Protein 2EUC (pdb70)

Nearest PDB structures (foldseek):
  2euc-assembly1_B  TM=1.002E+00  e=3.650E-16  Bacillus subtilis
  2euc-assembly1_B  TM=1.002E+00  e=3.650E-16  Bacillus subtilis

CATH classification: 1.10.8.570

Radius of gyration: 16.98 Å; Cα contacts (8 Å, |Δi|>4): 224; chains: 2; bounding box: 41×41×43 Å

Solvent-accessible surface area: 11022 Å² total

B-factor: mean 52.64, std 18.6, range [17.29, 200.0]

InterPro domains:
  IPR021579 Protein of unknown function DUF3212 [PF11486] (1-120)
  IPR038074 YfmB domain superfamily [G3DSA:1.10.8.570] (1-113)
  IPR038074 YfmB domain superfamily [SSF140688] (1-113)

Secondary structure (DSSP, 8-state):
----HHHHHHHHHHHHHHHHHHHHHBSS---HHHHHHHHHHTT---HHHHHHH---S--SS-SSSHHHHHHHHHHHHHGGG-----HHHHHHHHHHT----PPP-/----HHHHHHHHHHHHHHHHHHHHHBSS---HHHHHHHHHHTT---HHHHHHH---S--SS-SSSHHHHHHHHHHHHHGGG-----HHHHHHHHHHT----PPP-

Sequence (210 aa):
QYFSPEQQYNAWIVSDLVKQIFHKRAGCSPGIHELAVFAEEHFHIDIDFVFSIINIGDIEFALTDEIEKKLSGYLSTLLPYVTADFETSKANAHAFLSAAYHLFVQYFSPEQQYNAWIVSDLVKQIFHKRAGCSPGIHELAVFAEEHFHIDIDFVFSIINIGDIEFALTDEIEKKLSGYLSTLLPYVTADFETSKANAHAFLSAAYHLFV

Structure (mmCIF, N/CA/C/O backbone):
data_2EUC
#
_entry.id   2EUC
#
_cell.length_a   67.543
_cell.length_b   67.637
_cell.length_c   78.015
_cell.angle_alpha   90.00
_cell.angle_beta   90.00
_cell.angle_gamma   90.00
#
_symmetry.space_group_name_H-M   'P 21 21 21'
#
loop_
_entity.id
_entity.type
_entity.pdbx_description
1 polymer 'Hypothetical protein yfmB'
2 water water
#
loop_
_atom_site.group_PDB
_a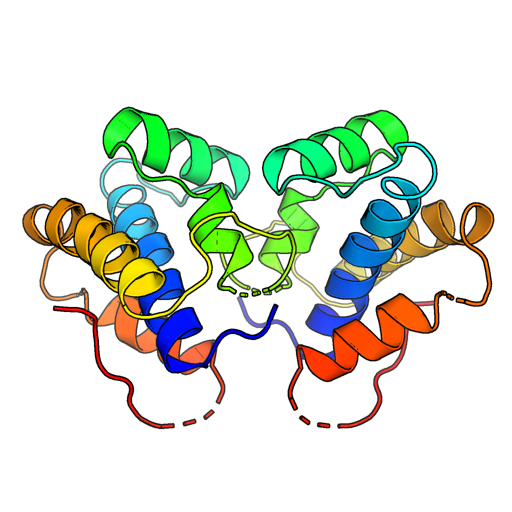tom_site.id
_atom_site.type_symbol
_atom_site.label_atom_id
_atom_site.label_alt_id
_atom_site.label_comp_id
_atom_site.label_asym_id
_atom_site.label_entity_id
_atom_site.label_seq_id
_atom_site.pdbx_PDB_ins_code
_atom_site.Cartn_x
_atom_site.Cartn_y
_atom_site.Cartn_z
_atom_site.occupancy
_atom_site.B_iso_or_equiv
_atom_site.auth_seq_id
_atom_site.auth_comp_id
_atom_site.auth_asym_id
_atom_site.auth_atom_id
_atom_site.pdbx_PDB_model_num
ATOM 9 N N . GLN A 1 2 ? 41.927 58.006 21.211 1.00 50.72 2 GLN A N 1
ATOM 10 C CA . GLN A 1 2 ? 41.090 58.059 20.016 1.00 49.88 2 GLN A CA 1
ATOM 11 C C . GLN A 1 2 ? 39.608 58.002 20.368 1.00 47.42 2 GLN A C 1
ATOM 12 O O . GLN A 1 2 ? 39.218 57.348 21.329 1.00 48.18 2 GLN A O 1
ATOM 18 N N . TYR A 1 3 ? 38.790 58.701 19.590 1.00 42.53 3 TYR A N 1
ATOM 19 C CA . TYR A 1 3 ? 37.352 58.733 19.827 1.00 37.90 3 TYR A CA 1
ATOM 20 C C . TYR A 1 3 ? 36.597 57.589 19.166 1.00 38.26 3 TYR A C 1
ATOM 21 O O . TYR A 1 3 ? 36.800 57.295 17.988 1.00 37.64 3 TYR A O 1
ATOM 30 N N . PHE A 1 4 ? 35.693 56.972 19.922 1.00 36.56 4 PHE A N 1
ATOM 31 C CA . PHE A 1 4 ? 34.876 55.891 19.395 1.00 36.93 4 PHE A CA 1
ATOM 32 C C . PHE A 1 4 ? 33.419 56.116 19.739 1.00 38.06 4 PHE A C 1
ATOM 33 O O . PHE A 1 4 ? 33.046 56.189 20.913 1.00 37.98 4 PHE A O 1
ATOM 41 N N . SER A 1 5 ? 32.603 56.228 18.695 1.00 37.49 5 SER A N 1
ATOM 42 C CA . SER A 1 5 ? 31.170 56.465 18.844 1.00 39.13 5 SER A CA 1
ATOM 43 C C . SER A 1 5 ? 30.468 55.397 19.666 1.00 39.78 5 SER A C 1
ATOM 44 O O . SER A 1 5 ? 30.971 54.278 19.793 1.00 41.34 5 SER A O 1
ATOM 47 N N . PRO A 1 6 ? 29.304 55.736 20.251 1.00 38.96 6 PRO A N 1
ATOM 48 C CA . PRO A 1 6 ? 28.573 54.754 21.044 1.00 38.49 6 PRO A CA 1
ATOM 49 C C . PRO A 1 6 ? 28.171 53.569 20.183 1.00 37.05 6 PRO A C 1
ATOM 50 O O . PRO A 1 6 ? 28.133 52.442 20.660 1.00 39.32 6 PRO A O 1
ATOM 54 N N . GLU A 1 7 ? 27.883 53.812 18.914 1.00 37.54 7 GLU A N 1
ATOM 55 C CA . GLU A 1 7 ? 27.487 52.720 18.049 1.00 37.72 7 GLU A CA 1
ATOM 56 C C . GLU A 1 7 ? 28.651 51.755 17.875 1.00 38.22 7 GLU A C 1
ATOM 57 O O . GLU A 1 7 ? 28.452 50.556 17.675 1.00 37.84 7 GLU A O 1
ATOM 63 N N . GLN A 1 8 ? 29.866 52.287 17.970 1.00 37.39 8 GLN A N 1
ATOM 64 C CA . GLN A 1 8 ? 31.072 51.473 17.860 1.00 37.93 8 GLN A CA 1
ATOM 65 C C . GLN A 1 8 ? 31.290 50.710 19.162 1.00 34.76 8 GLN A C 1
ATOM 66 O O . GLN A 1 8 ? 31.708 49.560 19.159 1.00 32.72 8 GLN A O 1
ATOM 72 N N . GLN A 1 9 ? 31.011 51.359 20.279 1.00 34.06 9 GLN A N 1
ATOM 73 C CA . GLN A 1 9 ? 31.187 50.708 21.549 1.00 33.75 9 GLN A CA 1
ATOM 74 C C . GLN A 1 9 ? 30.171 49.589 21.627 1.00 33.41 9 GLN A C 1
ATOM 75 O O . GLN A 1 9 ? 30.456 48.513 22.130 1.00 33.63 9 GLN A O 1
ATOM 81 N N . TYR A 1 10 ? 28.984 49.849 21.098 1.00 33.33 10 TYR A N 1
ATOM 82 C CA . TYR A 1 10 ? 27.893 48.884 21.083 1.00 32.76 10 TYR A CA 1
ATOM 83 C C . TYR A 1 10 ? 28.316 47.585 20.410 1.00 32.75 10 TYR A C 1
ATOM 84 O O . TYR A 1 10 ? 28.414 46.566 21.068 1.00 33.93 10 TYR A O 1
ATOM 93 N N . ASN A 1 11 ? 28.541 47.622 19.101 1.00 33.61 11 ASN A N 1
ATOM 94 C CA . ASN A 1 11 ? 28.959 46.433 18.379 1.00 35.94 11 ASN A CA 1
ATOM 95 C C . ASN A 1 11 ? 30.140 45.744 19.076 1.00 35.62 11 ASN A C 1
ATOM 96 O O . ASN A 1 11 ? 30.162 44.518 19.246 1.00 36.74 11 ASN A O 1
ATOM 101 N N . ALA A 1 12 ? 31.119 46.530 19.494 1.00 33.46 12 ALA A N 1
ATOM 102 C CA . ALA A 1 12 ? 32.265 45.948 20.171 1.00 33.16 12 ALA A CA 1
ATOM 103 C C . ALA A 1 12 ? 31.824 45.191 21.414 1.00 32.43 12 ALA A C 1
ATOM 104 O O . ALA A 1 12 ? 32.331 44.111 21.702 1.00 34.28 12 ALA A O 1
ATOM 106 N N . TRP A 1 13 ? 30.870 45.745 22.147 1.00 30.93 13 TRP A N 1
ATOM 107 C CA . TRP A 1 13 ? 30.395 45.083 23.346 1.00 31.43 13 TRP A CA 1
ATOM 108 C C . TRP A 1 13 ? 29.650 43.790 23.038 1.00 31.00 13 TRP A C 1
ATOM 109 O O . TRP A 1 13 ? 29.731 42.836 23.806 1.00 34.51 13 TRP A O 1
ATOM 120 N N . ILE A 1 14 ? 28.914 43.751 21.934 1.00 29.66 14 ILE A N 1
ATOM 121 C CA . ILE A 1 14 ? 28.185 42.536 21.599 1.00 31.10 14 ILE A CA 1
ATOM 122 C C . ILE A 1 14 ? 29.152 41.374 21.413 1.00 28.94 14 ILE A C 1
ATOM 123 O O . ILE A 1 14 ? 28.955 40.299 21.971 1.00 28.28 14 ILE A O 1
ATOM 128 N N . VAL A 1 15 ? 30.199 41.609 20.630 1.00 28.21 15 VAL A N 1
ATOM 129 C CA . VAL A 1 15 ? 31.206 40.604 20.382 1.00 25.13 15 VAL A CA 1
ATOM 130 C C . VAL A 1 15 ? 31.554 40.007 21.726 1.00 22.20 15 VAL A C 1
ATOM 131 O O . VAL A 1 15 ? 31.350 38.824 21.943 1.00 25.46 15 VAL A O 1
ATOM 135 N N . SER A 1 16 ? 32.029 40.817 22.651 1.00 21.92 16 SER A N 1
ATOM 136 C CA . SER A 1 16 ? 32.368 40.281 23.956 1.00 24.72 16 SER A CA 1
ATOM 137 C C . SER A 1 16 ? 31.264 39.483 24.616 1.00 25.01 16 SER A C 1
ATOM 138 O O . SER A 1 16 ? 31.535 38.505 25.293 1.00 24.95 16 SER A O 1
ATOM 141 N N . ASP A 1 17 ? 30.019 39.892 24.428 1.00 27.29 17 ASP A N 1
ATOM 142 C CA . ASP A 1 17 ? 28.949 39.183 25.087 1.00 31.37 17 ASP A CA 1
ATOM 143 C C . ASP A 1 17 ? 28.540 37.884 24.409 1.00 31.37 17 ASP A C 1
ATOM 144 O O . ASP A 1 17 ? 28.122 36.942 25.077 1.00 29.31 17 ASP A O 1
ATOM 149 N N . LEU A 1 18 ? 28.659 37.840 23.087 1.00 32.13 18 LEU A N 1
ATOM 150 C CA . LEU A 1 18 ? 28.317 36.640 22.356 1.00 34.99 18 LEU A CA 1
ATOM 151 C C . LEU A 1 18 ? 29.338 35.579 22.733 1.00 37.13 18 LEU A C 1
ATOM 152 O O . LEU A 1 18 ? 28.987 34.486 23.184 1.00 38.70 18 LEU A O 1
ATOM 157 N N . VAL A 1 19 ? 30.609 35.913 22.570 1.00 38.50 19 VAL A N 1
ATOM 158 C CA . VAL A 1 19 ? 31.675 34.988 22.900 1.00 41.06 19 VAL A CA 1
ATOM 159 C C . VAL A 1 19 ? 31.596 34.578 24.368 1.00 41.13 19 VAL A C 1
ATOM 160 O O . VAL A 1 19 ? 31.946 33.455 24.727 1.00 43.08 19 VAL A O 1
ATOM 164 N N . LYS A 1 20 ? 31.126 35.487 25.211 1.00 42.31 20 LYS A N 1
ATOM 165 C CA . LYS A 1 20 ? 31.013 35.189 26.627 1.00 43.29 20 LYS A CA 1
ATOM 166 C C . LYS A 1 20 ? 29.951 34.128 26.824 1.00 43.32 20 LYS A C 1
ATOM 167 O O . LYS A 1 20 ? 30.226 33.050 27.336 1.00 44.81 20 LYS A O 1
ATOM 173 N N . GLN A 1 21 ? 28.729 34.439 26.418 1.00 42.79 21 GLN A N 1
ATOM 174 C CA . GLN A 1 21 ? 27.648 33.487 26.561 1.00 44.18 21 GLN A CA 1
ATOM 175 C C . GLN A 1 21 ? 27.972 32.136 25.925 1.00 44.48 21 GLN A C 1
ATOM 176 O O . GLN A 1 21 ? 27.528 31.101 26.410 1.00 43.76 21 GLN A O 1
ATOM 182 N N . ILE A 1 22 ? 28.738 32.153 24.839 1.00 45.44 22 ILE A N 1
ATOM 183 C CA . ILE A 1 22 ? 29.135 30.923 24.172 1.00 44.85 22 ILE A CA 1
ATOM 184 C C . ILE A 1 22 ? 30.026 30.179 25.141 1.00 46.45 22 ILE A C 1
ATOM 185 O O . ILE A 1 22 ? 30.091 28.960 25.126 1.00 46.06 22 ILE A O 1
ATOM 190 N N . PHE A 1 23 ? 30.716 30.924 25.988 1.00 48.52 23 PHE A N 1
ATOM 191 C CA . PHE A 1 23 ? 31.591 30.308 26.958 1.00 52.91 23 PHE A CA 1
ATOM 192 C C . PHE A 1 23 ? 30.706 29.720 28.036 1.00 57.10 23 PHE A C 1
ATOM 193 O O . PHE A 1 23 ? 30.879 28.569 28.427 1.00 59.02 23 PHE A O 1
ATOM 201 N N . HIS A 1 24 ? 29.756 30.515 28.520 1.00 61.55 24 HIS A N 1
ATOM 202 C CA . HIS A 1 24 ? 28.810 30.051 29.541 1.00 66.32 24 HIS A CA 1
ATOM 203 C C . HIS A 1 24 ? 27.678 29.367 28.791 1.00 67.39 24 HIS A C 1
ATOM 204 O O . HIS A 1 24 ? 26.609 29.940 28.557 1.00 68.25 24 HIS A O 1
ATOM 211 N N . LYS A 1 25 ? 27.938 28.121 28.435 1.00 67.22 25 LYS A N 1
ATOM 212 C CA . LYS A 1 25 ? 27.024 27.306 27.669 1.00 67.38 25 LYS A CA 1
ATOM 213 C C . LYS A 1 25 ? 27.888 26.071 27.522 1.00 67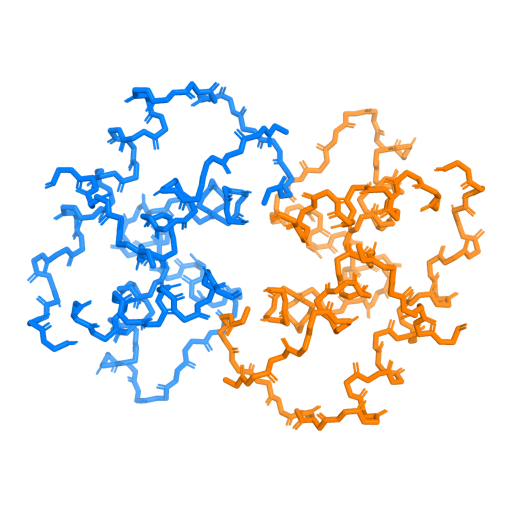.43 25 LYS A C 1
ATOM 214 O O . LYS A 1 25 ? 27.465 24.954 27.815 1.00 66.68 25 LYS A O 1
ATOM 220 N N . ARG A 1 26 ? 29.125 26.314 27.089 1.00 67.76 26 ARG A N 1
ATOM 221 C CA . ARG A 1 26 ? 30.136 25.279 26.938 1.00 67.59 26 ARG A CA 1
ATOM 222 C C . ARG A 1 26 ? 30.484 24.963 28.394 1.00 67.94 26 ARG A C 1
ATOM 223 O O . ARG A 1 26 ? 30.219 23.861 28.862 1.00 68.83 26 ARG A O 1
ATOM 231 N N . ALA A 1 27 ? 31.040 25.922 29.129 1.00 68.87 27 ALA A N 1
ATOM 232 C CA . ALA A 1 27 ? 31.316 25.677 30.546 1.00 68.77 27 ALA A CA 1
ATOM 233 C C . ALA A 1 27 ? 29.993 26.002 31.245 1.00 67.90 27 ALA A C 1
ATOM 234 O O . ALA A 1 27 ? 29.113 26.615 30.639 1.00 67.19 27 ALA A O 1
ATOM 236 N N . GLY A 1 28 ? 29.844 25.609 32.504 1.00 68.29 28 GLY A N 1
ATOM 237 C CA . GLY A 1 28 ? 28.595 25.881 33.194 1.00 69.57 28 GLY A CA 1
ATOM 238 C C . GLY A 1 28 ? 28.460 27.265 33.804 1.00 70.47 28 GLY A C 1
ATOM 239 O O . GLY A 1 28 ? 27.407 27.897 33.703 1.00 69.96 28 GLY A O 1
ATOM 240 N N . CYS A 1 29 ? 29.537 27.733 34.431 1.00 71.77 29 CYS A N 1
ATOM 241 C CA . CYS A 1 29 ? 29.587 29.035 35.101 1.00 72.38 29 CYS A CA 1
ATOM 242 C C . CYS A 1 29 ? 29.584 30.254 34.171 1.00 73.04 29 CYS A C 1
ATOM 243 O O . CYS A 1 29 ? 28.639 30.472 33.414 1.00 72.88 29 CYS A O 1
ATOM 246 N N . SER A 1 30 ? 30.637 31.066 34.273 1.00 73.27 30 SER A N 1
ATOM 247 C CA . SER A 1 30 ? 30.820 32.262 33.449 1.00 72.47 30 SER A CA 1
ATOM 248 C C . SER A 1 30 ? 32.310 32.605 33.422 1.00 72.22 30 SER A C 1
ATOM 249 O O . SER A 1 30 ? 33.031 32.375 34.389 1.00 71.87 30 SER A O 1
ATOM 252 N N . PRO A 1 31 ? 32.783 33.160 32.302 1.00 72.02 31 PRO A N 1
ATOM 253 C CA . PRO A 1 31 ? 34.159 33.568 32.008 1.00 72.01 31 PRO A CA 1
ATOM 254 C C . PRO A 1 31 ? 34.918 34.386 33.038 1.00 72.62 31 PRO A C 1
ATOM 255 O O . PRO A 1 31 ? 34.426 34.681 34.121 1.00 73.48 31 PRO A O 1
ATOM 259 N N . GLY A 1 32 ? 36.137 34.743 32.654 1.00 73.04 32 GLY A N 1
ATOM 260 C CA . GLY A 1 32 ? 37.009 35.568 33.466 1.00 73.12 32 GLY A CA 1
ATOM 261 C C . GLY A 1 32 ? 37.539 36.569 32.462 1.00 73.52 32 GLY A C 1
ATOM 262 O O . GLY A 1 32 ? 37.665 36.235 31.285 1.00 73.98 32 GLY A O 1
ATOM 263 N N . ILE A 1 33 ? 37.850 37.787 32.881 1.00 73.71 33 ILE A N 1
ATOM 264 C CA . ILE A 1 33 ? 38.334 38.765 31.911 1.00 73.96 33 ILE A CA 1
ATOM 265 C C . ILE A 1 33 ? 39.480 38.219 31.065 1.00 73.09 33 ILE A C 1
ATOM 266 O O . ILE A 1 33 ? 39.435 38.304 29.838 1.00 71.65 33 ILE A O 1
ATOM 271 N N . HIS A 1 34 ? 40.502 37.662 31.714 1.00 73.85 34 HIS A N 1
ATOM 272 C CA . HIS A 1 34 ? 41.643 37.121 30.985 1.00 73.61 34 HIS A CA 1
ATOM 273 C C . HIS A 1 34 ? 41.262 35.804 30.324 1.00 72.69 34 HIS A C 1
ATOM 274 O O . HIS A 1 34 ? 41.651 35.531 29.190 1.00 73.84 34 HIS A O 1
ATOM 281 N N . GLU A 1 35 ? 40.495 34.989 31.031 1.00 70.84 35 GLU A N 1
ATOM 282 C CA . GLU A 1 35 ? 40.072 33.715 30.480 1.00 69.50 35 GLU A CA 1
ATOM 283 C C . GLU A 1 35 ? 39.367 33.947 29.138 1.00 67.55 35 GLU A C 1
ATOM 284 O O . GLU A 1 35 ? 39.888 33.581 28.081 1.00 67.46 35 GLU A O 1
ATOM 290 N N . LEU A 1 36 ? 38.191 34.571 29.195 1.00 65.17 36 LEU A N 1
ATOM 291 C CA . LEU A 1 36 ? 37.390 34.874 28.005 1.00 62.90 36 LEU A CA 1
ATOM 292 C C . LEU A 1 36 ? 38.237 35.449 26.877 1.00 60.96 36 LEU A C 1
ATOM 293 O O . LEU A 1 36 ? 37.909 35.307 25.701 1.00 59.66 36 LEU A O 1
ATOM 298 N N . ALA A 1 37 ? 39.333 36.097 27.240 1.00 59.77 37 ALA A N 1
ATOM 299 C CA . ALA A 1 37 ? 40.196 36.689 26.245 1.00 59.96 37 ALA A CA 1
ATOM 300 C C . ALA A 1 37 ? 40.884 35.605 25.441 1.00 60.19 37 ALA A C 1
ATOM 301 O O . ALA A 1 37 ? 40.835 35.612 24.210 1.00 62.08 37 ALA A O 1
ATOM 303 N N . VAL A 1 38 ? 41.525 34.661 26.122 1.00 59.04 38 VAL A N 1
ATOM 304 C CA . VAL A 1 38 ? 42.227 33.601 25.404 1.00 56.98 38 VAL A CA 1
ATOM 305 C C . VAL A 1 38 ? 41.238 32.762 24.614 1.00 54.34 38 VAL A C 1
ATOM 306 O O . VAL A 1 38 ? 41.525 32.302 23.506 1.00 53.61 38 VAL A O 1
ATOM 310 N N . PHE A 1 39 ? 40.062 32.588 25.200 1.00 51.84 39 PHE A N 1
ATOM 311 C CA . PHE A 1 39 ? 38.993 31.815 24.591 1.00 50.79 39 PHE A CA 1
ATOM 312 C C . PHE A 1 39 ? 38.498 32.415 23.279 1.00 50.10 39 PHE A C 1
ATOM 313 O O . PHE A 1 39 ? 38.035 31.697 22.397 1.00 51.05 39 PHE A O 1
ATOM 321 N N . ALA A 1 40 ? 38.582 33.732 23.157 1.00 49.94 40 ALA A N 1
ATOM 322 C CA . ALA A 1 40 ? 38.128 34.388 21.951 1.00 49.00 40 ALA A CA 1
ATOM 323 C C . ALA A 1 40 ? 39.228 34.407 20.907 1.00 49.19 40 ALA A C 1
ATOM 324 O O . ALA A 1 40 ? 38.964 34.579 19.719 1.00 48.09 40 ALA A O 1
ATOM 326 N N . GLU A 1 41 ? 40.471 34.233 21.334 1.00 50.13 41 GLU A N 1
ATOM 327 C CA . GLU A 1 41 ? 41.558 34.245 20.369 1.00 51.32 41 GLU A CA 1
ATOM 328 C C . GLU A 1 41 ? 41.764 32.862 19.781 1.00 51.88 41 GLU A C 1
ATOM 329 O O . GLU A 1 41 ? 41.705 32.687 18.561 1.00 50.55 41 GLU A O 1
ATOM 335 N N . GLU A 1 42 ? 41.989 31.875 20.647 1.00 53.52 42 GLU A N 1
ATOM 336 C CA . GLU A 1 42 ? 42.229 30.503 20.186 1.00 55.28 42 GLU A CA 1
ATOM 337 C C . GLU A 1 42 ? 41.026 29.837 19.529 1.00 51.88 42 GLU A C 1
ATOM 338 O O . GLU A 1 42 ? 41.186 29.098 18.562 1.00 51.97 42 GLU A O 1
ATOM 344 N N . HIS A 1 43 ? 39.832 30.103 20.044 1.00 48.70 43 HIS A N 1
ATOM 345 C CA . HIS A 1 43 ? 38.635 29.502 19.481 1.00 47.38 43 HIS A CA 1
ATOM 346 C C . HIS A 1 43 ? 38.014 30.249 18.315 1.00 46.03 43 HIS A C 1
ATOM 347 O O . HIS A 1 43 ? 37.442 29.630 17.424 1.00 46.00 43 HIS A O 1
ATOM 354 N N . PHE A 1 44 ? 38.123 31.572 18.303 1.00 45.34 44 PHE A N 1
ATOM 355 C CA . PHE A 1 44 ? 37.523 32.328 17.219 1.00 44.20 44 PHE A CA 1
ATOM 356 C C . PHE A 1 44 ? 38.426 33.322 16.507 1.00 44.63 44 PHE A C 1
ATOM 357 O O . PHE A 1 44 ? 37.957 34.145 15.721 1.00 44.58 44 PHE A O 1
ATOM 365 N N . HIS A 1 45 ? 39.724 33.233 16.764 1.00 46.26 45 HIS A N 1
ATOM 366 C CA . HIS A 1 45 ? 40.667 34.132 16.130 1.00 49.26 45 HIS A CA 1
ATOM 367 C C . HIS A 1 45 ? 40.204 35.578 16.294 1.00 48.49 45 HIS A C 1
ATOM 368 O O . HIS A 1 45 ? 40.409 36.411 15.415 1.00 49.53 45 HIS A O 1
ATOM 375 N N . ILE A 1 46 ? 39.583 35.874 17.431 1.00 46.76 46 ILE A N 1
ATOM 376 C CA . ILE A 1 46 ? 39.106 37.220 17.681 1.00 45.80 46 ILE A CA 1
ATOM 377 C C . ILE A 1 46 ? 40.118 37.985 18.502 1.00 45.93 46 ILE A C 1
ATOM 378 O O . ILE A 1 46 ? 40.685 37.472 19.475 1.00 47.03 46 ILE A O 1
ATOM 383 N N . ASP A 1 47 ? 40.334 39.230 18.109 1.00 45.18 47 ASP A N 1
ATOM 384 C CA . ASP A 1 47 ? 41.303 40.047 18.797 1.00 44.83 47 ASP A CA 1
ATOM 385 C C . ASP A 1 47 ? 40.668 40.867 19.894 1.00 44.63 47 ASP A C 1
ATOM 386 O O . ASP A 1 47 ? 40.227 41.986 19.661 1.00 43.63 47 ASP A O 1
ATOM 391 N N . ILE A 1 48 ? 40.642 40.313 21.096 1.00 45.72 48 ILE A N 1
ATOM 392 C CA . ILE A 1 48 ? 40.060 41.014 22.215 1.00 44.73 48 ILE A CA 1
ATOM 393 C C . ILE A 1 48 ? 40.750 42.324 22.526 1.00 45.62 48 ILE A C 1
ATOM 394 O O . ILE A 1 48 ? 40.093 43.284 22.928 1.00 47.75 48 ILE A O 1
ATOM 399 N N . ASP A 1 49 ? 42.065 42.388 22.356 1.00 45.95 49 ASP A N 1
ATOM 400 C CA . ASP A 1 49 ? 42.747 43.650 22.632 1.00 46.78 49 ASP A CA 1
ATOM 401 C C . ASP A 1 49 ? 42.007 44.746 21.850 1.00 43.67 49 ASP A C 1
ATOM 402 O O . ASP A 1 49 ? 41.471 45.674 22.449 1.00 41.98 49 ASP A O 1
ATOM 407 N N . PHE A 1 50 ? 41.964 44.614 20.525 1.00 42.50 50 PHE A N 1
ATOM 408 C CA . PHE A 1 50 ? 41.264 45.556 19.661 1.00 40.34 50 PHE A CA 1
ATOM 409 C C . PHE A 1 50 ? 39.872 45.869 20.218 1.00 38.27 50 PHE A C 1
ATOM 410 O O . PHE A 1 50 ? 39.544 47.027 20.457 1.00 39.23 50 PHE A O 1
ATOM 418 N N . VAL A 1 51 ? 39.067 44.835 20.443 1.00 36.00 51 VAL A N 1
ATOM 419 C CA . VAL A 1 51 ? 37.701 45.003 20.952 1.00 34.36 51 VAL A CA 1
ATOM 420 C C . VAL A 1 51 ? 37.601 45.774 22.269 1.00 33.96 51 VAL A C 1
ATOM 421 O O . VAL A 1 51 ? 36.783 46.675 22.379 1.00 35.65 51 VAL A O 1
ATOM 425 N N . PHE A 1 52 ? 38.401 45.416 23.266 1.00 33.42 52 PHE A N 1
ATOM 426 C CA . PHE A 1 52 ? 38.346 46.118 24.538 1.00 33.90 52 PHE A CA 1
ATOM 427 C C . PHE A 1 52 ? 38.757 47.576 24.405 1.00 35.30 52 PHE A C 1
ATOM 428 O O . PHE A 1 52 ? 38.202 48.445 25.062 1.00 35.81 52 PHE A O 1
ATOM 436 N N . SER A 1 53 ? 39.748 47.845 23.568 1.00 36.76 53 SER A N 1
ATOM 437 C CA . SER A 1 53 ? 40.202 49.212 23.399 1.00 37.65 53 SER A CA 1
ATOM 438 C C . SER A 1 53 ? 39.040 50.082 22.964 1.00 38.41 53 SER A C 1
ATOM 439 O O . SER A 1 53 ? 38.839 51.175 23.482 1.00 41.01 53 SER A O 1
ATOM 442 N N . ILE A 1 54 ? 38.263 49.587 22.015 1.00 36.85 54 ILE A N 1
ATOM 443 C CA . ILE A 1 54 ? 37.132 50.334 21.524 1.00 34.38 54 ILE A CA 1
ATOM 444 C C . ILE A 1 54 ? 36.149 50.615 22.647 1.00 35.34 54 ILE A C 1
ATOM 445 O O . ILE A 1 54 ? 35.649 51.731 22.776 1.00 37.38 54 ILE A O 1
ATOM 450 N N . ILE A 1 55 ? 35.888 49.624 23.483 1.00 35.88 55 ILE A N 1
ATOM 451 C CA . ILE A 1 55 ? 34.950 49.825 24.580 1.00 37.17 55 ILE A CA 1
ATOM 452 C C . ILE A 1 55 ? 35.424 50.846 25.604 1.00 38.95 55 ILE A C 1
ATOM 453 O O . ILE A 1 55 ? 34.811 51.895 25.757 1.00 39.69 55 ILE A O 1
ATOM 466 N N . ASN A 1 57 ? 38.051 52.571 25.468 1.00 49.03 57 ASN A N 1
ATOM 467 C CA . ASN A 1 57 ? 38.749 53.652 24.782 1.00 52.20 57 ASN A CA 1
ATOM 468 C C . ASN A 1 57 ? 40.223 53.705 25.192 1.00 54.28 57 ASN A C 1
ATOM 469 O O . ASN A 1 57 ? 40.982 54.579 24.759 1.00 53.68 57 ASN A O 1
ATOM 474 N N . ILE A 1 58 ? 40.606 52.749 26.034 1.00 55.87 58 ILE A N 1
ATOM 475 C CA . ILE A 1 58 ? 41.972 52.604 26.530 1.00 57.52 58 ILE A CA 1
ATOM 476 C C . ILE A 1 58 ? 42.832 51.911 25.480 1.00 59.32 58 ILE A C 1
ATOM 477 O O . ILE A 1 58 ? 42.383 50.967 24.833 1.00 60.98 58 ILE A O 1
ATOM 482 N N . GLY A 1 59 ? 44.069 52.372 25.325 1.00 60.76 59 GLY A N 1
ATOM 483 C CA . GLY A 1 59 ? 44.958 51.780 24.343 1.00 62.88 59 GLY A CA 1
ATOM 484 C C . GLY A 1 59 ? 44.626 52.236 22.936 1.00 65.25 59 GLY A C 1
ATOM 485 O O . GLY A 1 59 ? 43.479 52.566 22.625 1.00 65.39 59 GLY A O 1
ATOM 486 N N . ASP A 1 60 ? 45.632 52.269 22.073 1.00 65.38 60 ASP A N 1
ATOM 487 C CA . ASP A 1 60 ? 45.398 52.686 20.699 1.00 66.65 60 ASP A CA 1
ATOM 488 C C . ASP A 1 60 ? 45.398 51.499 19.763 1.00 66.65 60 ASP A C 1
ATOM 489 O O . ASP A 1 60 ? 45.623 50.365 20.182 1.00 65.51 60 ASP A O 1
ATOM 494 N N . ILE A 1 61 ? 45.135 51.765 18.492 1.00 67.77 61 ILE A N 1
ATOM 495 C CA . ILE A 1 61 ? 45.106 50.712 17.502 1.00 69.81 61 ILE A CA 1
ATOM 496 C C . ILE A 1 6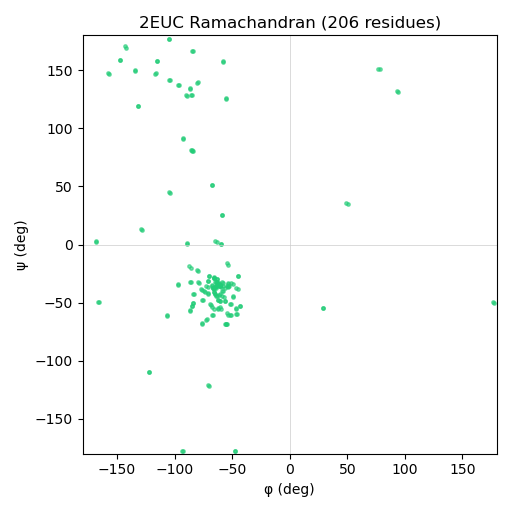1 ? 45.574 51.261 16.166 1.00 71.50 61 ILE A C 1
ATOM 497 O O . ILE A 1 61 ? 45.533 52.468 15.942 1.00 72.36 61 ILE A O 1
ATOM 502 N N . GLU A 1 62 ? 46.013 50.381 15.278 1.00 73.74 62 GLU A N 1
ATOM 503 C CA . GLU A 1 62 ? 46.482 50.816 13.979 1.00 76.39 62 GLU A CA 1
ATOM 504 C C . GLU A 1 62 ? 45.350 51.182 13.023 1.00 77.82 62 GLU A C 1
ATOM 505 O O . GLU A 1 62 ? 45.190 52.352 12.688 1.00 79.22 62 GLU A O 1
ATOM 511 N N . PHE A 1 63 ? 44.570 50.193 12.587 1.00 79.05 63 PHE A N 1
ATOM 512 C CA . PHE A 1 63 ? 43.459 50.424 11.650 1.00 79.39 63 PHE A CA 1
ATOM 513 C C . PHE A 1 63 ? 42.319 51.235 12.266 1.00 77.87 63 PHE A C 1
ATOM 514 O O . PHE A 1 63 ? 41.153 50.845 12.188 1.00 77.61 63 PHE A O 1
ATOM 522 N N . ALA A 1 64 ? 42.667 52.368 12.865 1.00 76.18 64 ALA A N 1
ATOM 523 C CA . ALA A 1 64 ? 41.692 53.239 13.497 1.00 74.72 64 ALA A CA 1
ATOM 524 C C . ALA A 1 64 ? 41.020 54.202 12.510 1.00 74.12 64 ALA A C 1
ATOM 525 O O . ALA A 1 64 ? 41.402 55.369 12.410 1.00 73.22 64 ALA A O 1
ATOM 527 N N . LEU A 1 65 ? 40.027 53.698 11.782 1.00 73.58 65 LEU A N 1
ATOM 528 C CA . LEU A 1 65 ? 39.280 54.493 10.815 1.00 73.12 65 LEU A CA 1
ATOM 529 C C . LEU A 1 65 ? 37.794 54.469 11.186 1.00 72.67 65 LEU A C 1
ATOM 530 O O . LEU A 1 65 ? 37.389 55.061 12.184 1.00 73.52 65 LEU A O 1
ATOM 535 N N . THR A 1 66 ? 36.984 53.786 10.386 1.00 70.95 66 THR A N 1
ATOM 536 C CA . THR A 1 66 ? 35.552 53.693 10.644 1.00 69.77 66 THR A CA 1
ATOM 537 C C . THR A 1 66 ? 35.009 52.595 9.776 1.00 69.71 66 THR A C 1
ATOM 538 O O . THR A 1 66 ? 34.277 51.721 10.233 1.00 68.74 66 THR A O 1
ATOM 542 N N . ASP A 1 67 ? 35.362 52.666 8.503 1.00 70.28 67 ASP A N 1
ATOM 543 C CA . ASP A 1 67 ? 34.936 51.662 7.554 1.00 71.21 67 ASP A CA 1
ATOM 544 C C . ASP A 1 67 ? 35.682 50.394 7.885 1.00 70.45 67 ASP A C 1
ATOM 545 O O . ASP A 1 67 ? 35.210 49.291 7.624 1.00 70.32 67 ASP A O 1
ATOM 550 N N . GLU A 1 68 ? 36.855 50.582 8.471 1.00 69.03 68 GLU A N 1
ATOM 551 C CA . GLU A 1 68 ? 37.721 49.488 8.843 1.00 68.18 68 GLU A CA 1
ATOM 552 C C . GLU A 1 68 ? 37.321 48.952 10.192 1.00 66.34 68 GLU A C 1
ATOM 553 O O . GLU A 1 68 ? 37.097 47.759 10.367 1.00 67.79 68 GLU A O 1
ATOM 559 N N . ILE A 1 69 ? 37.235 49.852 11.153 1.00 64.09 69 ILE A N 1
ATOM 560 C CA . ILE A 1 69 ? 36.865 49.475 12.494 1.00 61.90 69 ILE A CA 1
ATOM 561 C C . ILE A 1 69 ? 35.480 48.826 12.483 1.00 59.65 69 ILE A C 1
ATOM 562 O O . ILE A 1 69 ? 34.963 48.440 13.527 1.00 59.05 69 ILE A O 1
ATOM 567 N N . GLU A 1 70 ? 34.886 48.712 11.299 1.00 57.55 70 GLU A N 1
ATOM 568 C CA . GLU A 1 70 ? 33.563 48.117 11.162 1.00 56.69 70 GLU A CA 1
ATOM 569 C C . GLU A 1 70 ? 33.664 46.737 10.540 1.00 55.49 70 GLU A C 1
ATOM 570 O O . GLU A 1 70 ? 33.278 45.744 11.144 1.00 55.48 70 GLU A O 1
ATOM 576 N N . LYS A 1 71 ? 34.184 46.682 9.324 1.00 54.48 71 LYS A N 1
ATOM 577 C CA . LYS A 1 71 ? 34.329 45.423 8.649 1.00 53.24 71 LYS A CA 1
ATOM 578 C C . LYS A 1 71 ? 35.116 44.478 9.538 1.00 52.01 71 LYS A C 1
ATOM 579 O O . LYS A 1 71 ? 35.104 43.271 9.314 1.00 53.11 71 LYS A O 1
ATOM 585 N N . LYS A 1 72 ? 35.795 45.014 10.548 1.00 49.52 72 LYS A N 1
ATOM 586 C CA . LYS A 1 72 ? 36.579 44.171 11.463 1.00 48.26 72 LYS A CA 1
ATOM 587 C C . LYS A 1 72 ? 35.688 43.608 12.561 1.00 46.57 72 LYS A C 1
ATOM 588 O O . LYS A 1 72 ? 35.694 42.409 12.827 1.00 48.02 72 LYS A O 1
ATOM 594 N N . LEU A 1 73 ? 34.935 44.484 13.206 1.00 43.02 73 LEU A N 1
ATOM 595 C CA . LEU A 1 73 ? 34.049 44.044 14.249 1.00 40.57 73 LEU A CA 1
ATOM 596 C C . LEU A 1 73 ? 32.972 43.167 13.651 1.00 40.71 73 LEU A C 1
ATOM 597 O O . LEU A 1 73 ? 32.609 42.157 14.230 1.00 41.04 73 LEU A O 1
ATOM 602 N N . SER A 1 74 ? 32.465 43.551 12.488 1.00 42.51 74 SER A N 1
ATOM 603 C CA . SER A 1 74 ? 31.418 42.777 11.848 1.00 44.24 74 SER A CA 1
ATOM 604 C C . SER A 1 74 ? 31.945 41.401 11.460 1.00 44.38 74 SER A C 1
ATOM 605 O O . SER A 1 74 ? 31.198 40.421 11.452 1.00 44.18 74 SER A O 1
ATOM 608 N N . GLY A 1 75 ? 33.234 41.341 11.131 1.00 44.67 75 GLY A N 1
ATOM 609 C CA . GLY A 1 75 ? 33.856 40.086 10.750 1.00 42.30 75 GLY A CA 1
ATOM 610 C C . GLY A 1 75 ? 33.781 39.125 11.909 1.00 42.04 75 GLY A C 1
ATOM 611 O O . GLY A 1 75 ? 33.617 37.919 11.731 1.00 41.62 75 GLY A O 1
ATOM 612 N N . TYR A 1 76 ? 33.910 39.671 13.110 1.00 41.13 76 TYR A N 1
ATOM 613 C CA . TYR A 1 76 ? 33.820 38.869 14.311 1.00 40.23 76 TYR A CA 1
ATOM 614 C C . TYR A 1 76 ? 32.384 38.420 14.516 1.00 40.12 76 TYR A C 1
ATOM 615 O O . TYR A 1 76 ? 32.142 37.283 14.887 1.00 39.11 76 TYR A O 1
ATOM 624 N N . LEU A 1 77 ? 31.434 39.320 14.285 1.00 40.26 77 LEU A N 1
ATOM 625 C CA . LEU A 1 77 ? 30.029 38.986 14.463 1.00 40.88 77 LEU A CA 1
ATOM 626 C C . LEU A 1 77 ? 29.651 37.767 13.654 1.00 40.95 77 LEU A C 1
ATOM 627 O O . LEU A 1 77 ? 29.203 36.761 14.196 1.00 42.35 77 LEU A O 1
ATOM 632 N N . SER A 1 78 ? 29.841 37.872 12.348 1.00 42.60 78 SER A N 1
ATOM 633 C CA . SER A 1 78 ? 29.528 36.797 11.421 1.00 44.60 78 SER A CA 1
ATOM 634 C C . SER A 1 78 ? 30.157 35.485 11.867 1.00 44.36 78 SER A C 1
ATOM 635 O O . SER A 1 78 ? 29.599 34.411 11.655 1.00 46.81 78 SER A O 1
ATOM 638 N N . THR A 1 79 ? 31.320 35.590 12.490 1.00 42.49 79 THR A N 1
ATOM 639 C CA . THR A 1 79 ? 32.040 34.432 12.965 1.00 40.77 79 THR A CA 1
ATOM 640 C C . THR A 1 79 ? 31.365 33.778 14.162 1.00 39.33 79 THR A C 1
ATOM 641 O O . THR A 1 79 ? 31.432 32.563 14.328 1.00 39.16 79 THR A O 1
ATOM 645 N N . LEU A 1 80 ? 30.694 34.577 14.979 1.00 38.34 80 LEU A N 1
ATOM 646 C CA . LEU A 1 80 ? 30.046 34.061 16.170 1.00 39.77 80 LEU A CA 1
ATOM 647 C C . LEU A 1 80 ? 28.575 33.764 16.009 1.00 42.01 80 LEU A C 1
ATOM 648 O O . LEU A 1 80 ? 28.064 32.821 16.607 1.00 42.30 80 LEU A O 1
ATOM 653 N N . LEU A 1 81 ? 27.889 34.564 15.206 1.00 44.66 81 LEU A N 1
ATOM 654 C CA . LEU A 1 81 ? 26.456 34.376 15.034 1.00 47.40 81 LEU A CA 1
ATOM 655 C C . LEU A 1 81 ? 26.030 32.927 14.872 1.00 47.85 81 LEU A C 1
ATOM 656 O O . LEU A 1 81 ? 25.153 32.443 15.597 1.00 49.34 81 LEU A O 1
ATOM 661 N N . PRO A 1 82 ? 26.645 32.210 13.923 1.00 46.79 82 PRO A N 1
ATOM 662 C CA . PRO A 1 82 ? 26.316 30.807 13.680 1.00 46.81 82 PRO A CA 1
ATOM 663 C C . PRO A 1 82 ? 26.188 29.955 14.955 1.00 45.05 82 PRO A C 1
ATOM 664 O O . PRO A 1 82 ? 25.313 29.096 15.053 1.00 45.48 82 PRO A O 1
ATOM 668 N N . TYR A 1 83 ? 27.043 30.217 15.935 1.00 42.75 83 TYR A N 1
ATOM 669 C CA . TYR A 1 83 ? 27.035 29.459 17.178 1.00 41.70 83 TYR A CA 1
ATOM 670 C C . TYR A 1 83 ? 26.121 29.999 18.282 1.00 41.39 83 TYR A C 1
ATOM 671 O O . TYR A 1 83 ? 26.071 29.439 19.377 1.00 41.26 83 TYR A O 1
ATOM 680 N N . VAL A 1 84 ? 25.407 31.085 18.010 1.00 40.73 84 VAL A N 1
ATOM 681 C CA . VAL A 1 84 ? 24.524 31.665 19.014 1.00 40.82 84 VAL A CA 1
ATOM 682 C C . VAL A 1 84 ? 23.061 31.627 18.597 1.00 42.12 84 VAL A C 1
ATOM 683 O O . VAL A 1 84 ? 22.735 31.730 17.414 1.00 42.42 84 VAL A O 1
ATOM 687 N N . THR A 1 85 ? 22.179 31.474 19.575 1.00 43.00 85 THR A N 1
ATOM 688 C CA . THR A 1 85 ? 20.754 31.437 19.292 1.00 45.06 85 THR A CA 1
ATOM 689 C C . THR A 1 85 ? 20.123 32.813 19.411 1.00 46.12 85 THR A C 1
ATOM 690 O O . THR A 1 85 ? 20.796 33.803 19.688 1.00 45.02 85 THR A O 1
ATOM 694 N N . ALA A 1 86 ? 18.813 32.855 19.220 1.00 48.35 86 ALA A N 1
ATOM 695 C CA . ALA A 1 86 ? 18.075 34.097 19.297 1.00 51.39 86 ALA A CA 1
ATOM 696 C C . ALA A 1 86 ? 18.144 34.725 20.684 1.00 53.54 86 ALA A C 1
ATOM 697 O O . ALA A 1 86 ? 18.410 35.916 20.816 1.00 54.42 86 ALA A O 1
ATOM 699 N N . ASP A 1 87 ? 17.904 33.931 21.719 1.00 57.12 87 ASP A N 1
ATOM 700 C CA . ASP A 1 87 ? 17.923 34.458 23.081 1.00 60.56 87 ASP A CA 1
ATOM 701 C C . ASP A 1 87 ? 19.252 35.070 23.459 1.00 61.16 87 ASP A C 1
ATOM 702 O O . ASP A 1 87 ? 19.302 36.154 24.035 1.00 60.93 87 ASP A O 1
ATOM 715 N N . PHE A 1 89 ? 21.450 36.314 21.556 1.00 60.69 89 PHE A N 1
ATOM 716 C CA . PHE A 1 89 ? 21.613 37.551 20.815 1.00 59.94 89 PHE A CA 1
ATOM 717 C C . PHE A 1 89 ? 20.891 38.696 21.492 1.00 58.87 89 PHE A C 1
ATOM 718 O O . PHE A 1 89 ? 21.478 39.740 21.779 1.00 59.10 89 PHE A O 1
ATOM 726 N N . GLU A 1 90 ? 19.601 38.497 21.731 1.00 57.03 90 GLU A N 1
ATOM 727 C CA . GLU A 1 90 ? 18.779 39.510 22.375 1.00 54.48 90 GLU A CA 1
ATOM 728 C C . GLU A 1 90 ? 19.313 39.834 23.755 1.00 50.58 90 GLU A C 1
ATOM 729 O O . GLU A 1 90 ? 19.238 40.974 24.201 1.00 49.51 90 GLU A O 1
ATOM 735 N N . THR A 1 91 ? 19.852 38.826 24.429 1.00 47.63 91 THR A N 1
ATOM 736 C CA . THR A 1 91 ? 20.386 39.026 25.770 1.00 44.98 91 THR A CA 1
ATOM 737 C C . THR A 1 91 ? 21.581 39.951 25.744 1.00 43.33 91 THR A C 1
ATOM 738 O O . THR A 1 91 ? 21.718 40.831 26.592 1.00 40.57 91 THR A O 1
ATOM 742 N N . SER A 1 92 ? 22.453 39.746 24.767 1.00 42.87 92 SER A N 1
ATOM 743 C CA . SER A 1 92 ? 23.629 40.581 24.662 1.00 43.64 92 SER A CA 1
ATOM 744 C C . SER A 1 92 ? 23.221 41.987 24.200 1.00 43.05 92 SER A C 1
ATOM 745 O O . SER A 1 92 ? 23.790 42.979 24.649 1.00 41.09 92 SER A O 1
ATOM 748 N N . LYS A 1 93 ? 22.236 42.080 23.312 1.00 43.90 93 LYS A N 1
ATOM 749 C CA . LYS A 1 93 ? 21.793 43.390 22.858 1.00 44.48 93 LYS A CA 1
ATOM 750 C C . LYS A 1 93 ? 21.230 44.170 24.030 1.00 42.80 93 LYS A C 1
ATOM 751 O O . LYS A 1 93 ? 21.531 45.351 24.198 1.00 44.16 93 LYS A O 1
ATOM 757 N N . ALA A 1 94 ? 20.418 43.526 24.851 1.00 41.10 94 ALA A N 1
ATOM 758 C CA . ALA A 1 94 ? 19.871 44.225 26.006 1.00 41.48 94 ALA A CA 1
ATOM 759 C C . ALA A 1 94 ? 21.007 44.694 26.917 1.00 39.68 94 ALA A C 1
ATOM 760 O O . ALA A 1 94 ? 21.089 45.870 27.245 1.00 40.42 94 ALA A O 1
ATOM 762 N N . ASN A 1 95 ? 21.882 43.777 27.319 1.00 39.37 95 ASN A N 1
ATOM 763 C CA . ASN A 1 95 ? 22.981 44.138 28.193 1.00 39.48 95 ASN A CA 1
ATOM 764 C C . ASN A 1 95 ? 23.808 45.276 27.620 1.00 39.16 95 ASN A C 1
ATOM 765 O O . ASN A 1 95 ? 24.286 46.117 28.365 1.00 39.65 95 ASN A O 1
ATOM 770 N N . ALA A 1 96 ? 23.982 45.309 26.304 1.00 39.87 96 ALA A N 1
ATOM 771 C CA . ALA A 1 96 ? 24.761 46.377 25.694 1.00 41.56 96 ALA A CA 1
ATOM 772 C C . ALA A 1 96 ? 24.104 47.727 25.953 1.00 43.53 96 ALA A C 1
ATOM 773 O O . ALA A 1 96 ? 24.730 48.641 26.489 1.00 43.35 96 ALA A O 1
ATOM 775 N N . HIS A 1 97 ? 22.839 47.854 25.566 1.00 45.13 97 HIS A N 1
ATOM 776 C CA . HIS A 1 97 ? 22.129 49.101 25.775 1.00 46.64 97 HIS A CA 1
ATOM 777 C C . HIS A 1 97 ? 22.167 49.461 27.249 1.00 46.99 97 HIS A C 1
ATOM 778 O O . HIS A 1 97 ? 22.305 50.631 27.599 1.00 48.80 97 HIS A O 1
ATOM 785 N N . ALA A 1 98 ? 22.073 48.460 28.117 1.00 47.72 98 ALA A N 1
ATOM 786 C CA . ALA A 1 98 ? 22.093 48.708 29.556 1.00 49.45 98 ALA A CA 1
ATOM 787 C C . ALA A 1 98 ? 23.423 49.313 29.988 1.00 50.66 98 ALA A C 1
ATOM 788 O O . ALA A 1 98 ? 23.487 50.112 30.922 1.00 52.26 98 ALA A O 1
ATOM 790 N N . PHE A 1 99 ? 24.484 48.925 29.295 1.00 51.16 99 PHE A N 1
ATOM 791 C CA . PHE A 1 99 ? 25.815 49.405 29.603 1.00 50.86 99 PHE A CA 1
ATOM 792 C C . PHE A 1 99 ? 26.010 50.786 29.002 1.00 51.34 99 PHE A C 1
ATOM 793 O O . PHE A 1 99 ? 26.867 51.554 29.437 1.00 52.79 99 PHE A O 1
ATOM 801 N N . LEU A 1 100 ? 25.214 51.111 27.994 1.00 51.74 100 LEU A N 1
ATOM 802 C CA . LEU A 1 100 ? 25.340 52.415 27.359 1.00 52.83 100 LEU A CA 1
ATOM 803 C C . LEU A 1 100 ? 24.228 53.409 27.741 1.00 55.63 100 LEU A C 1
ATOM 804 O O . LEU A 1 100 ? 23.680 54.110 26.889 1.00 56.67 100 LEU A O 1
ATOM 809 N N . SER A 1 101 ? 23.913 53.479 29.033 1.00 57.49 101 SER A N 1
ATOM 810 C CA . SER A 1 101 ? 22.880 54.391 29.506 1.00 59.93 101 SER A CA 1
ATOM 811 C C . SER A 1 101 ? 23.208 55.019 30.850 1.00 60.59 101 SER A C 1
ATOM 812 O O . SER A 1 101 ? 23.266 56.246 30.966 1.00 61.94 101 SER A O 1
ATOM 815 N N . ALA A 1 107 ? 18.107 54.815 23.604 1.00 67.93 107 ALA A N 1
ATOM 816 C CA . ALA A 1 107 ? 18.705 54.935 22.277 1.00 68.85 107 ALA A CA 1
ATOM 817 C C . ALA A 1 107 ? 19.015 53.564 21.669 1.00 69.27 107 ALA A C 1
ATOM 818 O O . ALA A 1 107 ? 19.596 52.706 22.335 1.00 71.04 107 ALA A O 1
ATOM 820 N N . ALA A 1 108 ? 18.631 53.355 20.409 1.00 68.12 108 ALA A N 1
ATOM 821 C CA . ALA A 1 108 ? 18.894 52.078 19.731 1.00 66.51 108 ALA A CA 1
ATOM 822 C C . ALA A 1 108 ? 20.042 52.242 18.741 1.00 65.67 108 ALA A C 1
ATOM 823 O O . ALA A 1 108 ? 20.154 53.283 18.098 1.00 65.97 108 ALA A O 1
ATOM 825 N N . TYR A 1 109 ? 20.899 51.225 18.636 1.00 64.40 109 TYR A N 1
ATOM 826 C CA . TYR A 1 109 ? 22.048 51.279 17.729 1.00 63.26 109 TYR A CA 1
ATOM 827 C C . TYR A 1 109 ? 21.999 50.266 16.600 1.00 63.89 109 TYR A C 1
ATOM 828 O O . TYR A 1 109 ? 21.326 49.240 16.686 1.00 64.59 109 TYR A O 1
ATOM 837 N N . HIS A 1 110 ? 22.738 50.567 15.540 1.00 64.43 110 HIS A N 1
ATOM 838 C CA . HIS A 1 110 ? 22.803 49.715 14.366 1.00 64.40 110 HIS A CA 1
ATOM 839 C C . HIS A 1 110 ? 23.919 48.677 14.505 1.00 64.02 110 HIS A C 1
ATOM 840 O O . HIS A 1 110 ? 25.064 49.012 14.800 1.00 62.96 110 HIS A O 1
ATOM 847 N N . LEU A 1 111 ? 23.570 47.412 14.296 1.00 63.27 111 LEU A N 1
ATOM 848 C CA . LEU A 1 111 ? 24.528 46.322 14.399 1.00 62.11 111 LEU A CA 1
ATOM 849 C C . LEU A 1 111 ? 25.265 46.152 13.085 1.00 61.95 111 LEU A C 1
ATOM 850 O O . LEU A 1 111 ? 24.640 46.023 12.038 1.00 60.78 111 LEU A O 1
ATOM 855 N N . PHE A 1 112 ? 26.592 46.125 13.144 1.00 62.84 112 PHE A N 1
ATOM 856 C CA . PHE A 1 112 ? 27.401 45.982 11.939 1.00 64.05 112 PHE A CA 1
ATOM 857 C C . PHE A 1 112 ? 27.023 44.743 11.140 1.00 65.94 112 PHE A C 1
ATOM 858 O O . PHE A 1 112 ? 27.026 43.628 11.664 1.00 65.91 112 PHE A O 1
ATOM 866 N N . VAL A 1 113 ? 26.719 44.961 9.861 1.00 68.11 113 VAL A N 1
ATOM 867 C CA . VAL A 1 113 ? 26.317 43.903 8.937 1.00 70.28 113 VAL A CA 1
ATOM 868 C C . VAL A 1 113 ? 25.327 42.959 9.631 1.00 71.21 113 VAL A C 1
ATOM 869 O O . VAL A 1 113 ? 24.110 43.214 9.512 1.00 51.61 113 VAL A O 1
ATOM 881 N N . GLN B 1 2 ? 26.504 42.547 37.272 1.00 50.62 2 GLN B N 1
ATOM 882 C CA . GLN B 1 2 ? 26.449 43.373 38.470 1.00 50.03 2 GLN B CA 1
ATOM 883 C C . GLN B 1 2 ? 26.500 44.858 38.129 1.00 47.94 2 GLN B C 1
ATOM 884 O O . GLN B 1 2 ? 27.155 45.252 37.170 1.00 49.26 2 GLN B O 1
ATOM 890 N N . TYR B 1 3 ? 25.805 45.678 38.915 1.00 43.16 3 TYR B N 1
ATOM 891 C CA . TYR B 1 3 ? 25.768 47.121 38.684 1.00 38.32 3 TYR B CA 1
ATOM 892 C C . TYR B 1 3 ? 26.913 47.877 39.337 1.00 37.89 3 TYR B C 1
ATOM 893 O O . TYR B 1 3 ? 27.208 47.670 40.511 1.00 37.95 3 TYR B O 1
ATOM 902 N N . PHE B 1 4 ? 27.534 48.779 38.581 1.00 36.87 4 PHE B N 1
ATOM 903 C CA . PHE B 1 4 ? 28.614 49.603 39.114 1.00 36.52 4 PHE B CA 1
ATOM 904 C C . PHE B 1 4 ? 28.389 51.057 38.762 1.00 37.90 4 PHE B C 1
ATOM 905 O O . PHE B 1 4 ? 28.331 51.426 37.584 1.00 37.35 4 PHE B O 1
ATOM 913 N N . SER B 1 5 ? 28.265 51.877 39.802 1.00 38.18 5 SER B N 1
ATOM 914 C CA . SER B 1 5 ? 28.028 53.309 39.648 1.00 39.27 5 SER B CA 1
ATOM 915 C C . SER B 1 5 ? 29.099 54.009 38.828 1.00 39.84 5 SER B C 1
ATOM 916 O O . SER B 1 5 ? 30.221 53.504 38.702 1.00 39.79 5 SER B O 1
ATOM 919 N N . PRO B 1 6 ? 28.762 55.175 38.246 1.00 39.17 6 PRO B N 1
ATOM 920 C CA . PRO B 1 6 ? 29.741 55.912 37.452 1.00 38.93 6 PRO B CA 1
ATOM 921 C C . PRO B 1 6 ? 30.927 56.313 38.315 1.00 37.68 6 PRO B C 1
ATOM 922 O O . PRO B 1 6 ? 32.055 56.359 37.839 1.00 39.54 6 PRO B O 1
ATOM 926 N N . GLU B 1 7 ? 30.681 56.603 39.584 1.00 37.33 7 GLU B N 1
ATOM 927 C CA . GLU B 1 7 ? 31.779 56.998 40.451 1.00 39.05 7 GLU B CA 1
ATOM 928 C C . GLU B 1 7 ? 32.748 55.831 40.634 1.00 39.71 7 GLU B C 1
ATOM 929 O O . GLU B 1 7 ? 33.952 56.031 40.836 1.00 39.32 7 GLU B O 1
ATOM 935 N N . GLN B 1 8 ? 32.215 54.615 40.542 1.00 38.51 8 GLN B N 1
ATOM 936 C CA . GLN B 1 8 ? 33.024 53.409 40.656 1.00 37.96 8 GLN B CA 1
ATOM 937 C C . GLN B 1 8 ? 33.787 53.199 39.355 1.00 34.91 8 GLN B C 1
ATOM 938 O O . GLN B 1 8 ? 34.942 52.794 39.359 1.00 33.87 8 GLN B O 1
ATOM 944 N N . GLN B 1 9 ? 33.131 53.466 38.238 1.00 33.56 9 GLN B N 1
ATOM 945 C CA . GLN B 1 9 ? 33.773 53.306 36.957 1.00 32.36 9 GLN B CA 1
ATOM 946 C C . GLN B 1 9 ? 34.895 54.319 36.879 1.00 31.57 9 GLN B C 1
ATOM 947 O O . GLN B 1 9 ? 35.972 54.030 36.378 1.00 31.37 9 GLN B O 1
ATOM 953 N N . TYR B 1 10 ? 34.637 55.507 37.406 1.00 31.95 10 TYR B N 1
ATOM 954 C CA . TYR B 1 10 ? 35.607 56.594 37.416 1.00 32.68 10 TYR B CA 1
ATOM 955 C C . TYR B 1 10 ? 36.914 56.178 38.080 1.00 33.08 10 TYR B C 1
ATOM 956 O O . TYR B 1 10 ? 37.934 56.093 37.416 1.00 32.99 10 TYR B O 1
ATOM 965 N N . ASN B 1 11 ? 36.876 55.950 39.390 1.00 34.05 11 ASN B N 1
ATOM 966 C CA . ASN B 1 11 ? 38.061 55.534 40.117 1.00 36.57 11 ASN B CA 1
ATOM 967 C C . ASN B 1 11 ? 38.754 54.354 39.422 1.00 36.36 11 ASN B C 1
ATOM 968 O O . ASN B 1 11 ? 39.981 54.338 39.260 1.00 37.61 11 ASN B O 1
ATOM 973 N N . ALA B 1 12 ? 37.972 53.371 38.997 1.00 34.20 12 ALA B N 1
ATOM 974 C CA . ALA B 1 12 ? 38.545 52.221 38.313 1.00 32.55 12 ALA B CA 1
ATOM 975 C C . ALA B 1 12 ? 39.308 52.657 37.073 1.00 32.28 12 ALA B C 1
ATOM 976 O O . ALA B 1 12 ? 40.385 52.139 36.781 1.00 33.93 12 ALA B O 1
ATOM 978 N N . TRP B 1 13 ? 38.760 53.617 36.344 1.00 30.79 13 TRP B N 1
ATOM 979 C CA . TRP B 1 13 ? 39.425 54.102 35.146 1.00 30.83 13 TRP B CA 1
ATOM 980 C C . TRP B 1 13 ? 40.722 54.846 35.448 1.00 30.65 13 TRP B C 1
ATOM 981 O O . TRP B 1 13 ? 41.673 54.763 34.678 1.00 32.49 13 TRP B O 1
ATOM 992 N N . ILE B 1 14 ? 40.762 55.586 36.550 1.00 31.19 14 ILE B N 1
ATOM 993 C CA . ILE B 1 14 ? 41.975 56.315 36.898 1.00 29.89 14 ILE B CA 1
ATOM 994 C C . ILE B 1 14 ? 43.137 55.351 37.097 1.00 29.60 14 ILE B C 1
ATOM 995 O O . ILE B 1 14 ? 44.228 55.553 36.561 1.00 27.78 14 ILE B O 1
ATOM 1000 N N . VAL B 1 15 ? 42.886 54.301 37.874 1.00 28.50 15 VAL B N 1
ATOM 1001 C CA . VAL B 1 15 ? 43.884 53.284 38.129 1.00 24.69 15 VAL B CA 1
ATOM 1002 C C . VAL B 1 15 ? 44.491 52.953 36.785 1.00 22.69 15 VAL B C 1
ATOM 1003 O O . VAL B 1 15 ? 45.671 53.165 36.571 1.00 26.26 15 VAL B O 1
ATOM 1007 N N . SER B 1 16 ? 43.681 52.494 35.853 1.00 21.56 16 SER B N 1
ATOM 1008 C CA . SER B 1 16 ? 44.213 52.159 34.550 1.00 23.91 16 SER B CA 1
ATOM 1009 C C . SER B 1 16 ? 45.003 53.258 33.873 1.00 24.63 16 SER B C 1
ATOM 1010 O O . SER B 1 16 ? 45.972 52.987 33.178 1.00 24.71 16 SER B O 1
ATOM 1013 N N . ASP B 1 17 ? 44.591 54.499 34.056 1.00 26.55 17 ASP B N 1
ATOM 1014 C CA . ASP B 1 17 ? 45.302 55.566 33.399 1.00 30.17 17 ASP B CA 1
ATOM 1015 C C . ASP B 1 17 ? 46.606 55.955 34.091 1.00 30.96 17 ASP B C 1
ATOM 1016 O O . ASP B 1 17 ? 47.571 56.354 33.435 1.00 28.79 17 ASP B O 1
ATOM 1021 N N . LEU B 1 18 ? 46.633 55.847 35.415 1.00 32.01 18 LEU B N 1
ATOM 1022 C CA . LEU B 1 18 ? 47.837 56.174 36.159 1.00 35.27 18 LEU B CA 1
ATOM 1023 C C . LEU B 1 18 ? 48.914 55.171 35.776 1.00 36.58 18 LEU B C 1
ATOM 1024 O O . LEU B 1 18 ? 50.003 55.538 35.335 1.00 37.34 18 LEU B O 1
ATOM 1029 N N . VAL B 1 19 ? 48.594 53.895 35.938 1.00 39.31 19 VAL B N 1
ATOM 1030 C CA . VAL B 1 19 ? 49.526 52.837 35.601 1.00 41.42 19 VAL B CA 1
ATOM 1031 C C . VAL B 1 19 ? 49.937 52.922 34.134 1.00 41.49 19 VAL B C 1
ATOM 1032 O O . VAL B 1 19 ? 51.062 52.573 33.782 1.00 43.75 19 VAL B O 1
ATOM 1036 N N . LYS B 1 20 ? 49.025 53.375 33.283 1.00 42.65 20 LYS B N 1
ATOM 1037 C CA . LYS B 1 20 ? 49.331 53.495 31.870 1.00 43.09 20 LYS B CA 1
ATOM 1038 C C . LYS B 1 20 ? 50.387 54.569 31.677 1.00 42.89 20 LYS B C 1
ATOM 1039 O O . LYS B 1 20 ? 51.471 54.300 31.178 1.00 43.57 20 LYS B O 1
ATOM 1045 N N . GLN B 1 21 ? 50.068 55.792 32.077 1.00 42.87 21 GLN B N 1
ATOM 1046 C CA . GLN B 1 21 ? 51.014 56.876 31.934 1.00 43.54 21 GLN B CA 1
ATOM 1047 C C . GLN B 1 21 ? 52.358 56.547 32.568 1.00 44.10 21 GLN B C 1
ATOM 1048 O O . GLN B 1 21 ? 53.392 56.980 32.078 1.00 43.68 21 GLN B O 1
ATOM 1054 N N . ILE B 1 22 ? 52.340 55.786 33.658 1.00 44.74 22 ILE B N 1
ATOM 1055 C CA . ILE B 1 22 ? 53.573 55.388 34.315 1.00 43.84 22 ILE B CA 1
ATOM 1056 C C . ILE B 1 22 ? 54.313 54.487 33.349 1.00 45.89 22 ILE B C 1
ATOM 1057 O O . ILE B 1 22 ? 55.533 54.404 33.373 1.00 46.57 22 ILE B O 1
ATOM 1062 N N . PHE B 1 23 ? 53.570 53.810 32.492 1.00 47.66 23 PHE B N 1
ATOM 1063 C CA . PHE B 1 23 ? 54.194 52.937 31.525 1.00 52.52 23 PHE B CA 1
ATOM 1064 C C . PHE B 1 23 ? 54.782 53.824 30.448 1.00 56.57 23 PHE B C 1
ATOM 1065 O O . PHE B 1 23 ? 55.936 53.654 30.060 1.00 58.63 23 PHE B O 1
ATOM 1073 N N . HIS B 1 24 ? 53.983 54.770 29.965 1.00 61.29 24 HIS B N 1
ATOM 1074 C CA . HIS B 1 24 ? 54.446 55.719 28.948 1.00 65.99 24 HIS B CA 1
ATOM 1075 C C . HIS B 1 24 ? 55.130 56.843 29.705 1.00 66.89 24 HIS B C 1
ATOM 1076 O O . HIS B 1 24 ? 54.558 57.911 29.945 1.00 68.51 24 HIS B O 1
ATOM 1083 N N . LYS B 1 25 ? 56.374 56.584 30.060 1.00 66.99 25 LYS B N 1
ATOM 1084 C CA . LYS B 1 25 ? 57.180 57.503 30.830 1.00 67.67 25 LYS B CA 1
ATOM 1085 C C . LYS B 1 25 ? 58.416 56.639 30.981 1.00 67.15 25 LYS B C 1
ATOM 1086 O O . LYS B 1 25 ? 59.538 57.059 30.693 1.00 66.93 25 LYS B O 1
ATOM 1092 N N . ARG B 1 26 ? 58.166 55.403 31.407 1.00 67.02 26 ARG B N 1
ATOM 1093 C CA . ARG B 1 26 ? 59.203 54.393 31.553 1.00 67.40 26 ARG B CA 1
ATOM 1094 C C . ARG B 1 26 ? 59.520 54.052 30.099 1.00 67.63 26 ARG B C 1
ATOM 1095 O O . ARG B 1 26 ? 60.618 54.324 29.631 1.00 68.53 26 ARG B O 1
ATOM 1103 N N . ALA B 1 27 ? 58.568 53.486 29.367 1.00 68.55 27 ALA B N 1
ATOM 1104 C CA . ALA B 1 27 ? 58.809 53.215 27.949 1.00 68.58 27 ALA B CA 1
ATOM 1105 C C . ALA B 1 27 ? 58.489 54.543 27.251 1.00 68.69 27 ALA B C 1
ATOM 1106 O O . ALA B 1 27 ? 57.878 55.424 27.857 1.00 68.94 27 ALA B O 1
ATOM 1108 N N . GLY B 1 28 ? 58.878 54.694 25.991 1.00 69.29 28 GLY B N 1
ATOM 1109 C CA . GLY B 1 28 ? 58.611 55.947 25.310 1.00 70.15 28 GLY B CA 1
ATOM 1110 C C . GLY B 1 28 ? 57.230 56.074 24.699 1.00 71.31 28 GLY B C 1
ATOM 1111 O O . GLY B 1 28 ? 56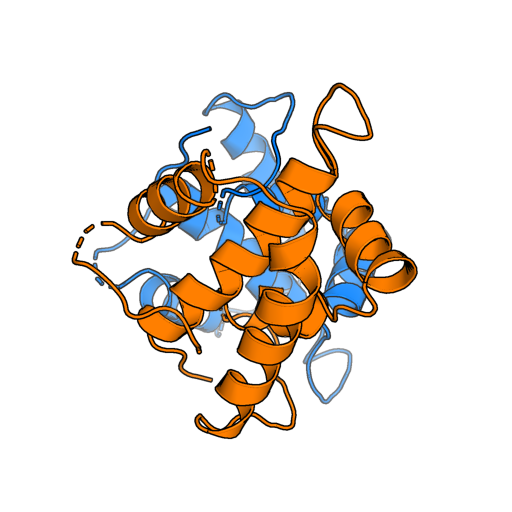.597 57.124 24.804 1.00 71.30 28 GLY B O 1
ATOM 1112 N N . CYS B 1 29 ? 56.769 54.997 24.066 1.00 72.51 29 CYS B N 1
ATOM 1113 C CA . CYS B 1 29 ? 55.464 54.940 23.394 1.00 72.58 29 CYS B CA 1
ATOM 1114 C C . CYS B 1 29 ? 54.242 54.940 24.327 1.00 73.07 29 CYS B C 1
ATOM 1115 O O . CYS B 1 29 ? 54.026 55.879 25.091 1.00 73.14 29 CYS B O 1
ATOM 1118 N N . SER B 1 30 ? 53.428 53.891 24.217 1.00 73.22 30 SER B N 1
ATOM 1119 C CA . SER B 1 30 ? 52.231 53.709 25.042 1.00 72.47 30 SER B CA 1
ATOM 1120 C C . SER B 1 30 ? 51.889 52.218 25.065 1.00 72.19 30 SER B C 1
ATOM 1121 O O . SER B 1 30 ? 52.113 51.501 24.094 1.00 71.93 30 SER B O 1
ATOM 1124 N N . PRO B 1 31 ? 51.341 51.739 26.188 1.00 71.82 31 PRO B N 1
ATOM 1125 C CA . PRO B 1 31 ? 50.935 50.361 26.479 1.00 72.10 31 PRO B CA 1
ATOM 1126 C C . PRO B 1 31 ? 50.115 49.605 25.451 1.00 72.73 31 PRO B C 1
ATOM 1127 O O . PRO B 1 31 ? 49.814 50.097 24.368 1.00 73.13 31 PRO B O 1
ATOM 1131 N N . GLY B 1 32 ? 49.760 48.385 25.840 1.00 73.03 32 GLY B N 1
ATOM 1132 C CA . GLY B 1 32 ? 48.938 47.508 25.032 1.00 73.36 32 GLY B CA 1
ATOM 1133 C C . GLY B 1 32 ? 47.931 46.982 26.035 1.00 73.79 32 GLY B C 1
ATOM 1134 O O . GLY B 1 32 ? 48.260 46.869 27.214 1.00 74.65 32 GLY B O 1
ATOM 1135 N N . ILE B 1 33 ? 46.716 46.661 25.612 1.00 74.01 33 ILE B N 1
ATOM 1136 C CA . ILE B 1 33 ? 45.731 46.182 26.577 1.00 74.11 33 ILE B CA 1
ATOM 1137 C C . ILE B 1 33 ? 46.283 45.038 27.421 1.00 73.45 33 ILE B C 1
ATOM 1138 O O . ILE B 1 33 ? 46.201 45.078 28.647 1.00 72.31 33 ILE B O 1
ATOM 1143 N N . HIS B 1 34 ? 46.838 44.020 26.768 1.00 73.96 34 HIS B N 1
ATOM 1144 C CA . HIS B 1 34 ? 47.387 42.880 27.491 1.00 73.84 34 HIS B CA 1
ATOM 1145 C C . HIS B 1 34 ? 48.703 43.263 28.163 1.00 72.96 34 HIS B C 1
ATOM 1146 O O . HIS B 1 34 ? 48.969 42.882 29.304 1.00 73.33 34 HIS B O 1
ATOM 1153 N N . GLU B 1 35 ? 49.525 44.022 27.452 1.00 71.35 35 GLU B N 1
ATOM 1154 C CA . GLU B 1 35 ? 50.799 44.450 28.002 1.00 70.01 35 GLU B CA 1
ATOM 1155 C C . GLU B 1 35 ? 50.564 45.153 29.339 1.00 67.93 35 GLU B C 1
ATOM 1156 O O . GLU B 1 35 ? 50.926 44.628 30.389 1.00 68.26 35 GLU B O 1
ATOM 1162 N N . LEU B 1 36 ? 49.945 46.333 29.287 1.00 65.80 36 LEU B N 1
ATOM 1163 C CA . LEU B 1 36 ? 49.641 47.129 30.475 1.00 62.79 36 LEU B CA 1
ATOM 1164 C C . LEU B 1 36 ? 49.061 46.283 31.605 1.00 60.69 36 LEU B C 1
ATOM 1165 O O . LEU B 1 36 ? 49.197 46.617 32.779 1.00 59.17 36 LEU B O 1
ATOM 1170 N N . ALA B 1 37 ? 48.416 45.184 31.249 1.00 59.90 37 ALA B N 1
ATOM 1171 C CA . ALA B 1 37 ? 47.827 44.328 32.254 1.00 59.97 37 ALA B CA 1
ATOM 1172 C C . ALA B 1 37 ? 48.910 43.634 33.058 1.00 59.97 37 ALA B C 1
ATOM 1173 O O . ALA B 1 37 ? 48.897 43.664 34.288 1.00 61.14 37 ALA B O 1
ATOM 1175 N N . VAL B 1 38 ? 49.854 43.001 32.372 1.00 58.88 38 VAL B N 1
ATOM 1176 C CA . VAL B 1 38 ? 50.914 42.296 33.081 1.00 57.16 38 VAL B CA 1
ATOM 1177 C C . VAL B 1 38 ? 51.754 43.281 33.872 1.00 54.66 38 VAL B C 1
ATOM 1178 O O . VAL B 1 38 ? 52.221 42.986 34.975 1.00 54.19 38 VAL B O 1
ATOM 1182 N N . PHE B 1 39 ? 51.923 44.460 33.290 1.00 52.06 39 PHE B N 1
ATOM 1183 C CA . PHE B 1 39 ? 52.692 45.533 33.897 1.00 50.17 39 PHE B CA 1
ATOM 1184 C C . PHE B 1 39 ? 52.096 46.029 35.210 1.00 49.55 39 PHE B C 1
ATOM 1185 O O . PHE B 1 39 ? 52.815 46.503 36.092 1.00 49.70 39 PHE B O 1
ATOM 1193 N N . ALA B 1 40 ? 50.780 45.937 35.335 1.00 49.48 40 ALA B N 1
ATOM 1194 C CA . ALA B 1 40 ? 50.134 46.396 36.542 1.00 47.80 40 ALA B CA 1
ATOM 1195 C C . ALA B 1 40 ? 50.106 45.293 37.576 1.00 47.84 40 ALA B C 1
ATOM 1196 O O . ALA B 1 40 ? 49.929 45.556 38.761 1.00 47.28 40 ALA B O 1
ATOM 1198 N N . GLU B 1 41 ? 50.284 44.050 37.144 1.00 48.67 41 GLU B N 1
ATOM 1199 C CA . GLU B 1 41 ? 50.268 42.961 38.107 1.00 50.35 41 GLU B CA 1
ATOM 1200 C C . GLU B 1 41 ? 51.652 42.757 38.702 1.00 51.13 41 GLU B C 1
ATOM 1201 O O . GLU B 1 41 ? 51.825 42.829 39.921 1.00 49.46 41 GLU B O 1
ATOM 1207 N N . GLU B 1 42 ? 52.641 42.520 37.841 1.00 52.99 42 GLU B N 1
ATOM 1208 C CA . GLU B 1 42 ? 54.014 42.285 38.303 1.00 54.55 42 GLU B CA 1
ATOM 1209 C C . GLU B 1 42 ? 54.679 43.494 38.960 1.00 51.41 42 GLU B C 1
ATOM 1210 O O . GLU B 1 42 ? 55.413 43.341 39.934 1.00 50.47 42 GLU B O 1
ATOM 1216 N N . HIS B 1 43 ? 54.418 44.687 38.437 1.00 48.42 43 HIS B N 1
ATOM 1217 C CA . HIS B 1 43 ? 55.015 45.887 38.997 1.00 46.89 43 HIS B CA 1
ATOM 1218 C C . HIS B 1 43 ? 54.270 46.499 40.165 1.00 44.95 43 HIS B C 1
ATOM 1219 O O . HIS B 1 43 ? 54.894 47.066 41.052 1.00 44.44 43 HIS B O 1
ATOM 1226 N N . PHE B 1 44 ? 52.946 46.386 40.185 1.00 44.37 44 PHE B N 1
ATOM 1227 C CA . PHE B 1 44 ? 52.188 46.979 41.275 1.00 43.28 44 PHE B CA 1
ATOM 1228 C C . PHE B 1 44 ? 51.188 46.070 41.972 1.00 43.72 44 PHE B C 1
ATOM 1229 O O . PHE B 1 44 ? 50.354 46.539 42.743 1.00 44.09 44 PHE B O 1
ATOM 1237 N N . HIS B 1 45 ? 51.286 44.771 41.721 1.00 45.94 45 HIS B N 1
ATOM 1238 C CA . HIS B 1 45 ? 50.376 43.813 42.336 1.00 49.03 45 HIS B CA 1
ATOM 1239 C C . HIS B 1 45 ? 48.937 44.290 42.182 1.00 48.17 45 HIS B C 1
ATOM 1240 O O . HIS B 1 45 ? 48.108 44.099 43.071 1.00 48.87 45 HIS B O 1
ATOM 1247 N N . ILE B 1 46 ? 48.640 44.912 41.047 1.00 46.15 46 ILE B N 1
ATOM 1248 C CA . ILE B 1 46 ? 47.295 45.401 40.811 1.00 46.07 46 ILE B CA 1
ATOM 1249 C C . ILE B 1 46 ? 46.532 44.390 39.991 1.00 45.96 46 ILE B C 1
ATOM 1250 O O . ILE B 1 46 ? 47.050 43.827 39.020 1.00 47.31 46 ILE B O 1
ATOM 1255 N N . ASP B 1 47 ? 45.285 44.169 40.380 1.00 44.92 47 ASP B N 1
ATOM 1256 C CA . ASP B 1 47 ? 44.470 43.196 39.685 1.00 44.36 47 ASP B CA 1
ATOM 1257 C C . ASP B 1 47 ? 43.651 43.822 38.582 1.00 43.51 47 ASP B C 1
ATOM 1258 O O . ASP B 1 47 ? 42.521 44.240 38.802 1.00 42.60 47 ASP B O 1
ATOM 1263 N N . ILE B 1 48 ? 44.215 43.859 37.385 1.00 43.79 48 ILE B N 1
ATOM 1264 C CA . ILE B 1 48 ? 43.511 44.441 36.262 1.00 43.79 48 ILE B CA 1
ATOM 1265 C C . ILE B 1 48 ? 42.193 43.752 35.959 1.00 44.85 48 ILE B C 1
ATOM 1266 O O . ILE B 1 48 ? 41.235 44.409 35.564 1.00 46.26 48 ILE B O 1
ATOM 1271 N N . ASP B 1 49 ? 42.131 42.436 36.126 1.00 44.88 49 ASP B N 1
ATOM 1272 C CA . ASP B 1 49 ? 40.877 41.755 35.858 1.00 45.32 49 ASP B CA 1
ATOM 1273 C C . ASP B 1 49 ? 39.775 42.491 36.638 1.00 42.85 49 ASP B C 1
ATOM 1274 O O . ASP B 1 49 ? 38.843 43.039 36.047 1.00 40.45 49 ASP B O 1
ATOM 1279 N N . PHE B 1 50 ? 39.907 42.526 37.958 1.00 41.12 50 PHE B N 1
ATOM 1280 C CA . PHE B 1 50 ? 38.960 43.217 38.818 1.00 39.85 50 PHE B CA 1
ATOM 1281 C C . PHE B 1 50 ? 38.646 44.614 38.265 1.00 38.36 50 PHE B C 1
ATOM 1282 O O . PHE B 1 50 ? 37.483 44.952 38.036 1.00 38.15 50 PHE B O 1
ATOM 1290 N N . VAL B 1 51 ? 39.686 45.414 38.030 1.00 36.71 51 VAL B N 1
ATOM 1291 C CA . VAL B 1 51 ? 39.526 46.788 37.524 1.00 35.94 51 VAL B CA 1
ATOM 1292 C C . VAL B 1 51 ? 38.746 46.904 36.207 1.00 34.43 51 VAL B C 1
ATOM 1293 O O . VAL B 1 51 ? 37.845 47.728 36.106 1.00 36.72 51 VAL B O 1
ATOM 1297 N N . PHE B 1 52 ? 39.091 46.102 35.206 1.00 32.96 52 PHE B N 1
ATOM 1298 C CA . PHE B 1 52 ? 38.379 46.164 33.940 1.00 33.69 52 PHE B CA 1
ATOM 1299 C C . PHE B 1 52 ? 36.925 45.742 34.066 1.00 35.46 52 PHE B C 1
ATOM 1300 O O . PHE B 1 52 ? 36.061 46.273 33.382 1.00 35.09 52 PHE B O 1
ATOM 1308 N N . SER B 1 53 ? 36.656 44.759 34.914 1.00 37.23 53 SER B N 1
ATOM 1309 C CA . SER B 1 53 ? 35.297 44.291 35.079 1.00 37.05 53 SER B CA 1
ATOM 1310 C C . SER B 1 53 ? 34.425 45.448 35.524 1.00 38.61 53 SER B C 1
ATOM 1311 O O . SER B 1 53 ? 33.329 45.641 35.011 1.00 41.01 53 SER B O 1
ATOM 1314 N N . ILE B 1 54 ? 34.920 46.235 36.470 1.00 37.20 54 ILE B N 1
ATOM 1315 C CA . ILE B 1 54 ? 34.160 47.361 36.966 1.00 34.69 54 ILE B CA 1
ATOM 1316 C C . ILE B 1 54 ? 33.883 48.340 35.839 1.00 36.52 54 ILE B C 1
ATOM 1317 O O . ILE B 1 54 ? 32.766 48.833 35.697 1.00 37.94 54 ILE B O 1
ATOM 1322 N N . ILE B 1 55 ? 34.884 48.611 35.018 1.00 37.18 55 ILE B N 1
ATOM 1323 C CA . ILE B 1 55 ? 34.690 49.547 33.925 1.00 38.06 55 ILE B CA 1
ATOM 1324 C C . ILE B 1 55 ? 33.657 49.068 32.907 1.00 40.27 55 ILE B C 1
ATOM 1325 O O . ILE B 1 55 ? 32.599 49.671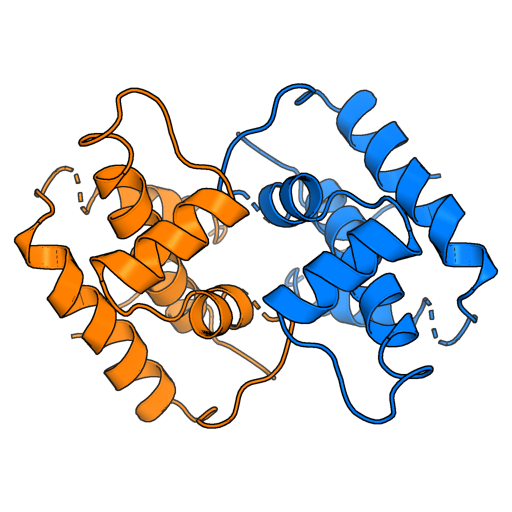 32.768 1.00 41.26 55 ILE B O 1
ATOM 1338 N N . ASN B 1 57 ? 31.941 46.430 33.035 1.00 49.11 57 ASN B N 1
ATOM 1339 C CA . ASN B 1 57 ? 30.856 45.731 33.712 1.00 52.24 57 ASN B CA 1
ATOM 1340 C C . ASN B 1 57 ? 30.808 44.260 33.293 1.00 53.99 57 ASN B C 1
ATOM 1341 O O . ASN B 1 57 ? 29.934 43.493 33.715 1.00 52.68 57 ASN B O 1
ATOM 1346 N N . ILE B 1 58 ? 31.773 43.886 32.459 1.00 55.07 58 ILE B N 1
ATOM 1347 C CA . ILE B 1 58 ? 31.919 42.527 31.957 1.00 57.04 58 ILE B CA 1
ATOM 1348 C C . ILE B 1 58 ? 32.611 41.660 33.000 1.00 59.07 58 ILE B C 1
ATOM 1349 O O . ILE B 1 58 ? 33.559 42.106 33.642 1.00 61.21 58 ILE B O 1
ATOM 1354 N N . GLY B 1 59 ? 32.146 40.426 33.163 1.00 60.30 59 GLY B N 1
ATOM 1355 C CA . GLY B 1 59 ? 32.745 39.539 34.143 1.00 61.95 59 GLY B CA 1
ATOM 1356 C C . GLY B 1 59 ? 32.283 39.861 35.550 1.00 63.91 59 GLY B C 1
ATOM 1357 O O . GLY B 1 59 ? 31.941 41.004 35.859 1.00 63.81 59 GLY B O 1
ATOM 1358 N N . ASP B 1 60 ? 32.252 38.854 36.411 1.00 64.13 60 ASP B N 1
ATOM 1359 C CA . ASP B 1 60 ? 31.830 39.085 37.779 1.00 65.84 60 ASP B CA 1
ATOM 1360 C C . ASP B 1 60 ? 33.019 39.084 38.718 1.00 66.64 60 ASP B C 1
ATOM 1361 O O . ASP B 1 60 ? 34.154 38.855 38.301 1.00 65.78 60 ASP B O 1
ATOM 1366 N N . ILE B 1 61 ? 32.753 39.348 39.988 1.00 68.56 61 ILE B N 1
ATOM 1367 C CA . ILE B 1 61 ? 33.808 39.380 40.979 1.00 71.02 61 ILE B CA 1
ATOM 1368 C C . ILE B 1 61 ? 33.258 38.912 42.317 1.00 72.28 61 ILE B C 1
ATOM 1369 O O . ILE B 1 61 ? 32.054 38.956 42.542 1.00 72.88 61 ILE B O 1
ATOM 1374 N N . GLU B 1 62 ? 34.135 38.467 43.205 1.00 74.07 62 GLU B N 1
ATOM 1375 C CA . GLU B 1 62 ? 33.698 37.994 44.503 1.00 76.23 62 GLU B CA 1
ATOM 1376 C C . GLU B 1 62 ? 33.336 39.119 45.472 1.00 77.56 62 GLU B C 1
ATOM 1377 O O . GLU B 1 62 ? 32.169 39.271 45.822 1.00 78.43 62 GLU B O 1
ATOM 1383 N N . PHE B 1 63 ? 34.324 39.904 45.904 1.00 79.06 63 PHE B N 1
ATOM 1384 C CA . PHE B 1 63 ? 34.092 41.013 46.843 1.00 79.72 63 PHE B CA 1
ATOM 1385 C C . PHE B 1 63 ? 33.277 42.151 46.223 1.00 78.45 63 PHE B C 1
ATOM 1386 O O . PHE B 1 63 ? 33.669 43.319 46.294 1.00 78.39 63 PHE B O 1
ATOM 1394 N N . ALA B 1 64 ? 32.140 41.804 45.628 1.00 76.47 64 ALA B N 1
ATOM 1395 C CA . ALA B 1 64 ? 31.267 42.782 44.992 1.00 75.06 64 ALA B CA 1
ATOM 1396 C C . ALA B 1 64 ? 30.308 43.454 45.981 1.00 74.38 64 ALA B C 1
ATOM 1397 O O . ALA B 1 64 ? 29.137 43.080 46.079 1.00 73.41 64 ALA B O 1
ATOM 1399 N N . LEU B 1 65 ? 30.815 44.445 46.710 1.00 73.85 65 LEU B N 1
ATOM 1400 C CA . LEU B 1 65 ? 30.019 45.186 47.678 1.00 73.63 65 LEU B CA 1
ATOM 1401 C C . LEU B 1 65 ? 30.046 46.674 47.310 1.00 73.47 65 LEU B C 1
ATOM 1402 O O . LEU B 1 65 ? 29.451 47.084 46.315 1.00 75.08 65 LEU B O 1
ATOM 1407 N N . THR B 1 66 ? 30.731 47.483 48.108 1.00 71.53 66 THR B N 1
ATOM 1408 C CA . THR B 1 66 ? 30.821 48.916 47.848 1.00 70.60 66 THR B CA 1
ATOM 1409 C C . THR B 1 66 ? 31.919 49.459 48.720 1.00 70.66 66 THR B C 1
ATOM 1410 O O . THR B 1 66 ? 32.791 50.193 48.266 1.00 70.35 66 THR B O 1
ATOM 1414 N N . ASP B 1 67 ? 31.845 49.108 49.994 1.00 70.83 67 ASP B N 1
ATOM 1415 C CA . ASP B 1 67 ? 32.843 49.532 50.948 1.00 71.10 67 ASP B CA 1
ATOM 1416 C C . ASP B 1 67 ? 34.115 48.787 50.622 1.00 70.65 67 ASP B C 1
ATOM 1417 O O . ASP B 1 67 ? 35.219 49.251 50.901 1.00 70.55 67 ASP B O 1
ATOM 1422 N N . GLU B 1 68 ? 33.930 47.618 50.023 1.00 69.51 68 GLU B N 1
ATOM 1423 C CA . GLU B 1 68 ? 35.024 46.746 49.650 1.00 68.62 68 GLU B CA 1
ATOM 1424 C C . GLU B 1 68 ? 35.566 47.147 48.300 1.00 66.50 68 GLU B C 1
ATOM 1425 O O . GLU B 1 68 ? 36.760 47.369 48.128 1.00 67.23 68 GLU B O 1
ATOM 1431 N N . ILE B 1 69 ? 34.666 47.240 47.340 1.00 64.05 69 ILE B N 1
ATOM 1432 C CA . ILE B 1 69 ? 35.044 47.609 46.001 1.00 61.77 69 ILE B CA 1
ATOM 1433 C C . ILE B 1 69 ? 35.688 48.996 46.017 1.00 59.88 69 ILE B C 1
ATOM 1434 O O . ILE B 1 69 ? 36.076 49.514 44.977 1.00 60.00 69 ILE B O 1
ATOM 1439 N N . GLU B 1 70 ? 35.798 49.589 47.202 1.00 57.50 70 GLU B N 1
ATOM 1440 C CA . GLU B 1 70 ? 36.388 50.914 47.339 1.00 56.56 70 GLU B CA 1
ATOM 1441 C C . GLU B 1 70 ? 37.767 50.817 47.956 1.00 55.53 70 GLU B C 1
ATOM 1442 O O . GLU B 1 70 ? 38.758 51.207 47.352 1.00 56.49 70 GLU B O 1
ATOM 1448 N N . LYS B 1 71 ? 37.822 50.303 49.173 1.00 54.61 71 LYS B N 1
ATOM 1449 C CA . LYS B 1 71 ? 39.082 50.149 49.850 1.00 53.27 71 LYS B CA 1
ATOM 1450 C C . LYS B 1 71 ? 40.037 49.374 48.955 1.00 51.29 71 LYS B C 1
ATOM 1451 O O . LYS B 1 71 ? 41.242 49.397 49.175 1.00 51.99 71 LYS B O 1
ATOM 1457 N N . LYS B 1 72 ? 39.502 48.693 47.945 1.00 49.01 72 LYS B N 1
ATOM 1458 C CA . LYS B 1 72 ? 40.343 47.914 47.031 1.00 47.12 72 LYS B CA 1
ATOM 1459 C C . LYS B 1 72 ? 40.902 48.808 45.933 1.00 45.67 72 LYS B C 1
ATOM 1460 O O . LYS B 1 72 ? 42.101 48.817 45.664 1.00 46.19 72 LYS B O 1
ATOM 1466 N N . LEU B 1 73 ? 40.023 49.560 45.293 1.00 42.44 73 LEU B N 1
ATOM 1467 C CA . LEU B 1 73 ? 40.462 50.450 44.252 1.00 40.35 73 LEU B CA 1
ATOM 1468 C C . LEU B 1 73 ? 41.338 51.529 44.845 1.00 40.82 73 LEU B C 1
ATOM 1469 O O . LEU B 1 73 ? 42.351 51.895 44.267 1.00 40.59 73 LEU B O 1
ATOM 1474 N N . SER B 1 74 ? 40.953 52.041 46.003 1.00 42.59 74 SER B N 1
ATOM 1475 C CA . SER B 1 74 ? 41.737 53.087 46.635 1.00 44.39 74 SER B CA 1
ATOM 1476 C C . SER B 1 74 ? 43.112 52.555 47.019 1.00 44.96 74 SER B C 1
ATOM 1477 O O . SER B 1 74 ? 44.092 53.299 47.018 1.00 45.34 74 SER B O 1
ATOM 1480 N N . GLY B 1 75 ? 43.168 51.271 47.366 1.00 45.37 75 GLY B N 1
ATOM 1481 C CA . GLY B 1 75 ? 44.422 50.647 47.746 1.00 43.24 75 GLY B CA 1
ATOM 1482 C C . GLY B 1 75 ? 45.381 50.723 46.581 1.00 43.11 75 GLY B C 1
ATOM 1483 O O . GLY B 1 75 ? 46.585 50.901 46.758 1.00 43.61 75 GLY B O 1
ATOM 1484 N N . TYR B 1 76 ? 44.834 50.595 45.379 1.00 42.37 76 TYR B N 1
ATOM 1485 C CA . TYR B 1 76 ? 45.635 50.680 44.180 1.00 40.71 76 TYR B CA 1
ATOM 1486 C C . TYR B 1 76 ? 46.082 52.119 43.985 1.00 40.29 76 TYR B C 1
ATOM 1487 O O . TYR B 1 76 ? 47.226 52.373 43.634 1.00 40.07 76 TYR B O 1
ATOM 1496 N N . LEU B 1 77 ? 45.177 53.062 44.211 1.00 40.43 77 LEU B N 1
ATOM 1497 C CA . LEU B 1 77 ? 45.512 54.469 44.048 1.00 40.69 77 LEU B CA 1
ATOM 1498 C C . LEU B 1 77 ? 46.738 54.837 44.853 1.00 40.25 77 LEU B C 1
ATOM 1499 O O . LEU B 1 77 ? 47.751 55.269 44.312 1.00 40.03 77 LEU B O 1
ATOM 1504 N N . SER B 1 78 ? 46.622 54.656 46.158 1.00 42.56 78 SER B N 1
ATOM 1505 C CA . SER B 1 78 ? 47.689 54.954 47.093 1.00 44.54 78 SER B CA 1
ATOM 1506 C C . SER B 1 78 ? 49.002 54.343 46.635 1.00 44.31 78 SER B C 1
ATOM 1507 O O . SER B 1 78 ? 50.069 54.911 46.844 1.00 46.95 78 SER B O 1
ATOM 1510 N N . THR B 1 79 ? 48.905 53.181 46.010 1.00 42.60 79 THR B N 1
ATOM 1511 C CA . THR B 1 79 ? 50.064 52.466 45.525 1.00 40.61 79 THR B CA 1
ATOM 1512 C C . THR B 1 79 ? 50.722 53.136 44.320 1.00 39.70 79 THR B C 1
ATOM 1513 O O . THR B 1 79 ? 51.939 53.065 44.151 1.00 37.74 79 THR B O 1
ATOM 1517 N N . LEU B 1 80 ? 49.923 53.804 43.497 1.00 39.25 80 LEU B N 1
ATOM 1518 C CA . LEU B 1 80 ? 50.445 54.452 42.309 1.00 40.58 80 LEU B CA 1
ATOM 1519 C C . LEU B 1 80 ? 50.738 55.930 42.477 1.00 42.61 80 LEU B C 1
ATOM 1520 O O . LEU B 1 80 ? 51.680 56.446 41.884 1.00 43.53 80 LEU B O 1
ATOM 1525 N N . LEU B 1 81 ? 49.934 56.614 43.279 1.00 45.57 81 LEU B N 1
ATOM 1526 C CA . LEU B 1 81 ? 50.119 58.044 43.467 1.00 47.49 81 LEU B CA 1
ATOM 1527 C C . LEU B 1 81 ? 51.569 58.480 43.637 1.00 47.83 81 LEU B C 1
ATOM 1528 O O . LEU B 1 81 ? 52.045 59.375 42.929 1.00 48.46 81 LEU B O 1
ATOM 1533 N N . PRO B 1 82 ? 52.294 57.858 44.574 1.00 46.17 82 PRO B N 1
ATOM 1534 C CA . PRO B 1 82 ? 53.691 58.204 44.809 1.00 46.70 82 PRO B CA 1
ATOM 1535 C C . PRO B 1 82 ? 54.530 58.326 43.527 1.00 45.81 82 PRO B C 1
ATOM 1536 O O . PRO B 1 82 ? 55.387 59.203 43.421 1.00 47.90 82 PRO B O 1
ATOM 1540 N N . TYR B 1 83 ? 54.269 57.469 42.548 1.00 42.92 83 TYR B N 1
ATOM 1541 C CA . TYR B 1 83 ? 55.034 57.483 41.306 1.00 42.13 83 TYR B CA 1
ATOM 1542 C C . TYR B 1 83 ? 54.496 58.401 40.214 1.00 41.65 83 TYR B C 1
ATOM 1543 O O . TYR B 1 83 ? 55.068 58.466 39.127 1.00 41.06 83 TYR B O 1
ATOM 1552 N N . VAL B 1 84 ? 53.400 59.102 40.481 1.00 41.73 84 VAL B N 1
ATOM 1553 C CA . VAL B 1 84 ? 52.826 60.000 39.480 1.00 41.55 84 VAL B CA 1
ATOM 1554 C C . VAL B 1 84 ? 52.859 61.457 39.909 1.00 41.81 84 VAL B C 1
ATOM 1555 O O . VAL B 1 84 ? 52.738 61.777 41.091 1.00 42.19 84 VAL B O 1
ATOM 1559 N N . THR B 1 85 ? 53.016 62.343 38.936 1.00 42.31 85 THR B N 1
ATOM 1560 C CA . THR B 1 85 ? 53.053 63.766 39.225 1.00 44.34 85 THR B CA 1
ATOM 1561 C C . THR B 1 85 ? 51.677 64.395 39.093 1.00 44.84 85 THR B C 1
ATOM 1562 O O . THR B 1 85 ? 50.694 63.720 38.791 1.00 41.68 85 THR B O 1
ATOM 1566 N N . ALA B 1 86 ? 51.632 65.704 39.295 1.00 47.80 86 ALA B N 1
ATOM 1567 C CA . ALA B 1 86 ? 50.391 66.449 39.211 1.00 51.00 86 ALA B CA 1
ATOM 1568 C C . ALA B 1 86 ? 49.765 66.383 37.824 1.00 53.14 86 ALA B C 1
ATOM 1569 O O . ALA B 1 86 ? 48.573 66.126 37.695 1.00 54.34 86 ALA B O 1
ATOM 1571 N N . ASP B 1 87 ? 50.556 66.622 36.788 1.00 56.27 87 ASP B N 1
ATOM 1572 C CA . ASP B 1 87 ? 50.024 66.593 35.431 1.00 60.06 87 ASP B CA 1
ATOM 1573 C C . ASP B 1 87 ? 49.413 65.255 35.059 1.00 60.41 87 ASP B C 1
ATOM 1574 O O . ASP B 1 87 ? 48.325 65.200 34.494 1.00 60.65 87 ASP B O 1
ATOM 1587 N N . PHE B 1 89 ? 48.169 63.051 36.958 1.00 60.68 89 PHE B N 1
ATOM 1588 C CA . PHE B 1 89 ? 46.926 62.886 37.696 1.00 59.59 89 PHE B CA 1
ATOM 1589 C C . PHE B 1 89 ? 45.783 63.615 37.015 1.00 58.92 89 PHE B C 1
ATOM 1590 O O . PHE B 1 89 ? 44.737 63.028 36.726 1.00 59.99 89 PHE B O 1
ATOM 1598 N N . GLU B 1 90 ? 45.982 64.905 36.775 1.00 56.89 90 GLU B N 1
ATOM 1599 C CA . GLU B 1 90 ? 44.965 65.727 36.131 1.00 54.69 90 GLU B CA 1
ATOM 1600 C C . GLU B 1 90 ? 44.643 65.195 34.752 1.00 51.38 90 GLU B C 1
ATOM 1601 O O . GLU B 1 90 ? 43.502 65.263 34.306 1.00 50.07 90 GLU B O 1
ATOM 1607 N N . THR B 1 91 ? 45.656 64.663 34.078 1.00 48.07 91 THR B N 1
ATOM 1608 C CA . THR B 1 91 ? 45.457 64.132 32.735 1.00 45.49 91 THR B CA 1
ATOM 1609 C C . THR B 1 91 ? 44.530 62.931 32.759 1.00 44.12 91 THR B C 1
ATOM 1610 O O . THR B 1 91 ? 43.650 62.803 31.914 1.00 41.98 91 THR B O 1
ATOM 1614 N N . SER B 1 92 ? 44.732 62.058 33.738 1.00 43.34 92 SER B N 1
ATOM 1615 C CA . SER B 1 92 ? 43.910 60.882 33.836 1.00 44.08 92 SER B CA 1
ATOM 1616 C C . SER B 1 92 ? 42.513 61.281 34.309 1.00 43.94 92 SER B C 1
ATOM 1617 O O . SER B 1 92 ? 41.522 60.692 33.882 1.00 42.37 92 SER B O 1
ATOM 1620 N N . LYS B 1 93 ? 42.418 62.280 35.182 1.00 43.91 93 LYS B N 1
ATOM 1621 C CA . LYS B 1 93 ? 41.101 62.711 35.646 1.00 45.02 93 LYS B CA 1
ATOM 1622 C C . LYS B 1 93 ? 40.312 63.269 34.472 1.00 43.01 93 LYS B C 1
ATOM 1623 O O . LYS B 1 93 ? 39.131 62.957 34.303 1.00 42.20 93 LYS B O 1
ATOM 1629 N N . ALA B 1 94 ? 40.958 64.084 33.649 1.00 41.12 94 ALA B N 1
ATOM 1630 C CA . ALA B 1 94 ? 40.273 64.635 32.486 1.00 40.74 94 ALA B CA 1
ATOM 1631 C C . ALA B 1 94 ? 39.788 63.495 31.593 1.00 39.48 94 ALA B C 1
ATOM 1632 O O . ALA B 1 94 ? 38.608 63.410 31.278 1.00 39.32 94 ALA B O 1
ATOM 1634 N N . ASN B 1 95 ? 40.705 62.624 31.190 1.00 39.39 95 ASN B N 1
ATOM 1635 C CA . ASN B 1 95 ? 40.351 61.521 30.324 1.00 39.42 95 ASN B CA 1
ATOM 1636 C C . ASN B 1 95 ? 39.211 60.685 30.883 1.00 38.75 95 ASN B C 1
ATOM 1637 O O . ASN B 1 95 ? 38.366 60.208 30.131 1.00 38.68 95 ASN B O 1
ATOM 1642 N N . ALA B 1 96 ? 39.175 60.510 32.197 1.00 40.12 96 ALA B N 1
ATOM 1643 C CA . ALA B 1 96 ? 38.107 59.725 32.806 1.00 42.32 96 ALA B CA 1
ATOM 1644 C C . ALA B 1 96 ? 36.754 60.384 32.553 1.00 43.56 96 ALA B C 1
ATOM 1645 O O . ALA B 1 96 ? 35.844 59.756 32.025 1.00 43.39 96 ALA B O 1
ATOM 1647 N N . HIS B 1 97 ? 36.626 61.651 32.931 1.00 45.66 97 HIS B N 1
ATOM 1648 C CA . HIS B 1 97 ? 35.377 62.348 32.731 1.00 46.64 97 HIS B CA 1
ATOM 1649 C C . HIS B 1 97 ? 35.022 62.320 31.255 1.00 47.39 97 HIS B C 1
ATOM 1650 O O . HIS B 1 97 ? 33.854 62.201 30.898 1.00 49.25 97 HIS B O 1
ATOM 1657 N N . ALA B 1 98 ? 36.026 62.410 30.392 1.00 47.84 98 ALA B N 1
ATOM 1658 C CA . ALA B 1 98 ? 35.780 62.394 28.952 1.00 49.93 98 ALA B CA 1
ATOM 1659 C C . ALA B 1 98 ? 35.171 61.067 28.518 1.00 51.05 98 ALA B C 1
ATOM 1660 O O . ALA B 1 98 ? 34.366 61.000 27.585 1.00 51.64 98 ALA B O 1
ATOM 1662 N N . PHE B 1 99 ? 35.569 60.009 29.205 1.00 51.38 99 PHE B N 1
ATOM 1663 C CA . PHE B 1 99 ? 35.084 58.680 28.900 1.00 50.83 99 PHE B CA 1
ATOM 1664 C C . PHE B 1 99 ? 33.697 58.485 29.498 1.00 50.82 99 PHE B C 1
ATOM 1665 O O . PHE B 1 99 ? 32.926 57.641 29.049 1.00 52.34 99 PHE B O 1
ATOM 1673 N N . LEU B 1 1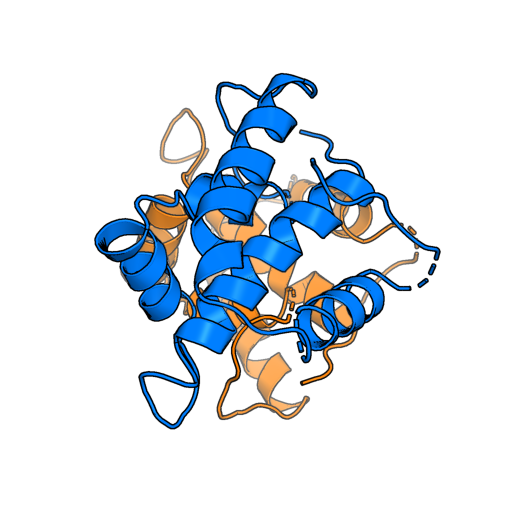00 ? 33.369 59.271 30.513 1.00 50.96 100 LEU B N 1
ATOM 1674 C CA . LEU B 1 100 ? 32.060 59.140 31.139 1.00 52.73 100 LEU B CA 1
ATOM 1675 C C . LEU B 1 100 ? 31.065 60.248 30.758 1.00 55.75 100 LEU B C 1
ATOM 1676 O O . LEU B 1 100 ? 30.362 60.792 31.613 1.00 56.78 100 LEU B O 1
ATOM 1681 N N . SER B 1 101 ? 31.002 60.575 29.470 1.00 57.33 101 SER B N 1
ATOM 1682 C CA . SER B 1 101 ? 30.084 61.606 29.005 1.00 60.00 101 SER B CA 1
ATOM 1683 C C . SER B 1 101 ? 29.465 61.292 27.650 1.00 60.95 101 SER B C 1
ATOM 1684 O O . SER B 1 101 ? 28.235 61.212 27.524 1.00 62.18 101 SER B O 1
ATOM 1687 N N . ALA B 1 107 ? 29.688 66.385 34.907 1.00 68.10 107 ALA B N 1
ATOM 1688 C CA . ALA B 1 107 ? 29.560 65.779 36.230 1.00 68.86 107 ALA B CA 1
ATOM 1689 C C . ALA B 1 107 ? 30.928 65.469 36.848 1.00 69.29 107 ALA B C 1
ATOM 1690 O O . ALA B 1 107 ? 31.785 64.882 36.188 1.00 70.83 107 ALA B O 1
ATOM 1692 N N . ALA B 1 108 ? 31.136 65.865 38.106 1.00 68.14 108 ALA B N 1
ATOM 1693 C CA . ALA B 1 108 ? 32.409 65.597 38.791 1.00 66.61 108 ALA B CA 1
ATOM 1694 C C . ALA B 1 108 ? 32.240 64.447 39.783 1.00 65.73 108 ALA B C 1
ATOM 1695 O O . ALA B 1 108 ? 31.199 64.332 40.429 1.00 64.89 108 ALA B O 1
ATOM 1697 N N . TYR B 1 109 ? 33.258 63.592 39.885 1.00 64.70 109 TYR B N 1
ATOM 1698 C CA . TYR B 1 109 ? 33.201 62.441 40.785 1.00 63.58 109 TYR B CA 1
ATOM 1699 C C . TYR B 1 109 ? 34.213 62.488 41.909 1.00 63.80 109 TYR B C 1
ATOM 1700 O O . TYR B 1 109 ? 35.234 63.165 41.822 1.00 64.91 109 TYR B O 1
ATOM 1709 N N . HIS B 1 110 ? 33.918 61.745 42.964 1.00 63.82 110 HIS B N 1
ATOM 1710 C CA . HIS B 1 110 ? 34.772 61.691 44.137 1.00 63.81 110 HIS B CA 1
ATOM 1711 C C . HIS B 1 110 ? 35.813 60.577 44.004 1.00 63.20 110 HIS B C 1
ATOM 1712 O O . HIS B 1 110 ? 35.478 59.435 43.700 1.00 63.11 110 HIS B O 1
ATOM 1719 N N . LEU B 1 111 ? 37.078 60.924 44.218 1.00 63.15 111 LEU B N 1
ATOM 1720 C CA . LEU B 1 111 ? 38.165 59.958 44.115 1.00 62.32 111 LEU B CA 1
ATOM 1721 C C . LEU B 1 111 ? 38.340 59.223 45.428 1.00 61.68 111 LEU B C 1
ATOM 1722 O O . LEU B 1 111 ? 38.468 59.846 46.473 1.00 59.86 111 LEU B O 1
ATOM 1727 N N . PHE B 1 112 ? 38.371 57.896 45.366 1.00 62.98 112 PHE B N 1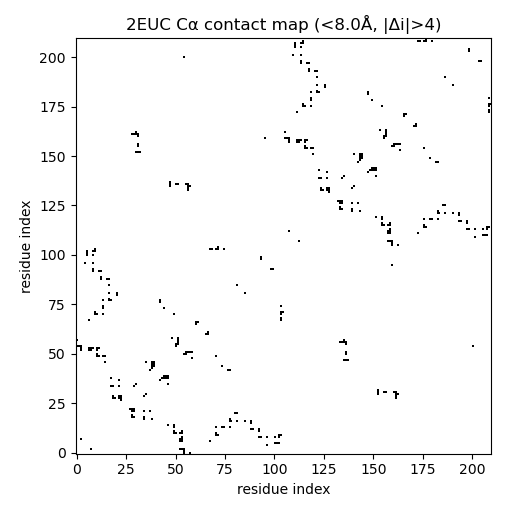
ATOM 1728 C CA . PHE B 1 112 ? 38.517 57.079 46.565 1.00 64.00 112 PHE B CA 1
ATOM 1729 C C . PHE B 1 112 ? 39.755 57.457 47.370 1.00 66.18 112 PHE B C 1
ATOM 1730 O O . PHE B 1 112 ? 40.873 57.458 46.851 1.00 65.97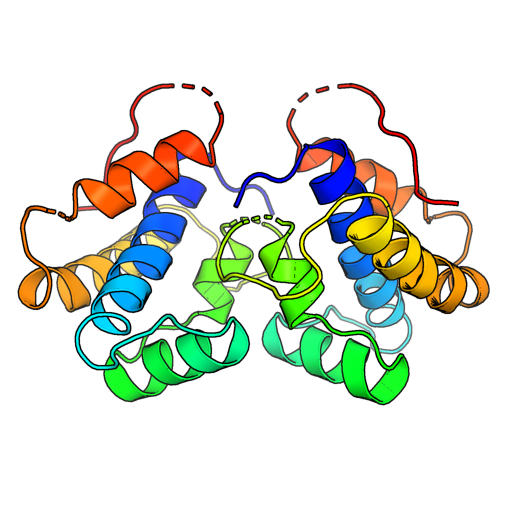 112 PHE B O 1
ATOM 1738 N N . VAL B 1 113 ? 39.532 57.758 48.648 1.00 68.20 113 VAL B N 1
ATOM 1739 C CA . VAL B 1 113 ? 40.588 58.162 49.569 1.00 70.12 113 VAL B CA 1
ATOM 1740 C C . VAL B 1 113 ? 41.511 59.150 48.849 1.00 71.12 113 VAL B C 1
ATOM 1741 O O . VAL B 1 113 ? 41.284 60.369 48.999 1.00 51.61 113 VAL B O 1
#

Foldseek 3Di:
DDADLLLLLLLQLLLVLLFVLVCVVDVDTDDVVRSQVSCCVVQVAHVVLSVCNVPPDDDDPPDPVRSQCRSVVSVVSRVVVDDPVSVVSNVVSVVVVPDHHDHRD/DDADLLLLLLLQLLLVLLFVLVCVVDVDTDDVVRSQVSCCVVQVAHVVLSVCNVPPDDDDPPDPVRSQCRSVVSVVSRVVVDDPVSVVSNVVSVVVVPDHHDHRD

Organism: Bacillus subtilis (strain 168) (NCBI:txid224308)